Protein AF-A0A559GI29-F1 (afdb_monomer_lite)

Sequence (205 aa):
NVKSRDYMKGLIALRQSTDAFRLKSLQDIKERVRLITVPGQNGVEKEDVAIGYQITAPNGDIYAVFVNADDKAREFTLGTAFAHLRKAEVLADENQAGLVGIAKPQGLEWTEKGLKLNALTAVVLRLSQGGAIVAPAVEEKPEFDLSSLEVEPEQGQAQNLVANPETQETVAEAHSQKVLPNTGTESKSLLALAGFSILALLGLG

Organism: Streptococcus pneumoniae (NCBI:txid1313)

Structure (mmCIF, N/CA/C/O backbone):
data_AF-A0A559GI29-F1
#
_entry.id   AF-A0A559GI29-F1
#
loop_
_atom_site.group_PDB
_atom_site.id
_atom_site.type_symbol
_atom_site.label_atom_id
_atom_site.label_alt_id
_atom_site.label_comp_id
_atom_site.label_asym_id
_atom_site.label_entity_id
_atom_site.label_seq_id
_atom_site.pdbx_PDB_ins_code
_atom_site.Cartn_x
_atom_site.Cartn_y
_atom_site.Cartn_z
_atom_site.occupancy
_atom_site.B_iso_or_equiv
_atom_site.auth_seq_id
_atom_site.auth_comp_id
_atom_site.auth_asym_id
_atom_site.auth_atom_id
_atom_site.pdbx_PDB_model_num
ATOM 1 N N . ASN A 1 1 ? 22.742 5.888 7.362 1.00 79.81 1 ASN A N 1
ATOM 2 C CA . ASN A 1 1 ? 21.894 6.265 6.209 1.00 79.81 1 ASN A CA 1
ATOM 3 C C . ASN A 1 1 ? 20.699 7.066 6.730 1.00 79.81 1 ASN A C 1
ATOM 5 O O . ASN A 1 1 ? 19.907 6.511 7.480 1.00 79.81 1 ASN A O 1
ATOM 9 N N . VAL A 1 2 ? 20.617 8.369 6.427 1.00 91.50 2 VAL A N 1
ATOM 10 C CA . VAL A 1 2 ? 19.560 9.268 6.946 1.00 91.50 2 VAL A CA 1
ATOM 11 C C . VAL A 1 2 ? 18.198 8.954 6.320 1.00 91.50 2 VAL A C 1
ATOM 13 O O . VAL A 1 2 ? 17.213 8.866 7.044 1.00 91.50 2 VAL A O 1
ATOM 16 N N . LYS A 1 3 ? 18.160 8.662 5.013 1.00 93.75 3 LYS A N 1
ATOM 17 C CA . LYS A 1 3 ? 16.926 8.353 4.277 1.00 93.75 3 LYS A CA 1
ATOM 18 C C . LYS A 1 3 ? 16.183 7.165 4.892 1.00 93.75 3 LYS A C 1
ATOM 20 O O . LYS A 1 3 ? 15.011 7.282 5.220 1.00 93.75 3 LYS A O 1
ATOM 25 N N . SER A 1 4 ? 16.876 6.050 5.139 1.00 96.06 4 SER A N 1
ATOM 26 C CA . SER A 1 4 ? 16.264 4.856 5.749 1.00 96.06 4 SER A CA 1
ATOM 27 C C . SER A 1 4 ? 15.766 5.101 7.178 1.00 96.06 4 SER A C 1
ATOM 29 O O . SER A 1 4 ? 14.725 4.579 7.570 1.00 96.06 4 SER A O 1
ATOM 31 N N . ARG A 1 5 ? 16.490 5.910 7.964 1.00 97.88 5 ARG A N 1
ATOM 32 C CA . ARG A 1 5 ? 16.076 6.283 9.325 1.00 97.88 5 ARG A CA 1
ATOM 33 C C . ARG A 1 5 ? 14.797 7.117 9.297 1.00 97.88 5 ARG A C 1
ATOM 35 O O . ARG A 1 5 ? 13.879 6.857 10.070 1.00 97.88 5 ARG A O 1
ATOM 42 N N . ASP A 1 6 ? 14.741 8.109 8.417 1.00 98.00 6 ASP A N 1
ATOM 43 C CA . ASP A 1 6 ? 13.598 9.012 8.315 1.00 98.00 6 ASP A CA 1
ATOM 44 C C . ASP A 1 6 ? 12.376 8.286 7.729 1.00 98.00 6 ASP A C 1
ATOM 46 O O . ASP A 1 6 ? 11.261 8.483 8.209 1.00 98.00 6 ASP A O 1
ATOM 50 N N . TYR A 1 7 ? 12.595 7.347 6.802 1.00 98.12 7 TYR A N 1
ATOM 51 C CA . TYR A 1 7 ? 11.565 6.424 6.321 1.00 98.12 7 TYR A CA 1
ATOM 52 C C . TYR A 1 7 ? 10.963 5.602 7.468 1.00 98.12 7 TYR A C 1
ATOM 54 O O . TYR A 1 7 ? 9.747 5.572 7.643 1.00 98.12 7 TYR A O 1
ATOM 62 N N . MET A 1 8 ? 11.808 4.994 8.310 1.00 98.19 8 MET A N 1
ATOM 63 C CA . MET A 1 8 ? 11.356 4.237 9.483 1.00 98.19 8 MET A CA 1
ATOM 64 C C . MET A 1 8 ? 10.573 5.117 10.464 1.00 98.19 8 MET A C 1
ATOM 66 O O . MET A 1 8 ? 9.510 4.721 10.939 1.00 98.19 8 MET A O 1
ATOM 70 N N . LYS A 1 9 ? 11.055 6.335 10.736 1.00 98.38 9 LYS A N 1
ATOM 71 C CA . LYS A 1 9 ? 10.331 7.313 11.561 1.00 98.38 9 LYS A CA 1
ATOM 72 C C . LYS A 1 9 ? 8.934 7.591 10.992 1.00 98.38 9 LYS A C 1
ATOM 74 O O . LYS A 1 9 ? 7.965 7.623 11.749 1.00 98.38 9 LYS A O 1
ATOM 79 N N . GLY A 1 10 ? 8.832 7.748 9.674 1.00 98.38 10 GLY A N 1
ATOM 80 C CA . GLY A 1 10 ? 7.573 7.922 8.954 1.00 98.38 10 GLY A CA 1
ATOM 81 C C . GLY A 1 10 ? 6.614 6.741 9.103 1.00 98.38 10 GLY A C 1
ATOM 82 O O . GLY A 1 10 ? 5.445 6.939 9.429 1.00 98.38 10 GLY A O 1
ATOM 83 N N . LEU A 1 11 ? 7.112 5.512 8.943 1.00 98.50 11 LEU A N 1
ATOM 84 C CA . LEU A 1 11 ? 6.319 4.290 9.120 1.00 98.50 11 LEU A CA 1
ATOM 85 C C . LEU A 1 11 ? 5.809 4.120 10.555 1.00 98.50 11 LEU A C 1
ATOM 87 O O . LEU A 1 11 ? 4.661 3.724 10.757 1.00 98.50 11 LEU A O 1
ATOM 91 N N . ILE A 1 12 ? 6.638 4.431 11.556 1.00 98.44 12 ILE A N 1
ATOM 92 C CA . ILE A 1 12 ? 6.228 4.385 12.966 1.00 98.44 12 ILE A CA 1
ATOM 93 C C . ILE A 1 12 ? 5.104 5.391 13.214 1.00 98.44 12 ILE A C 1
ATOM 95 O O . ILE A 1 12 ? 4.077 5.020 13.783 1.00 98.44 12 ILE A O 1
ATOM 99 N N . ALA A 1 13 ? 5.264 6.631 12.741 1.00 98.19 13 ALA A N 1
ATOM 100 C CA . ALA A 1 13 ? 4.225 7.649 12.862 1.00 98.19 13 ALA A CA 1
ATOM 101 C C . ALA A 1 13 ? 2.918 7.186 12.198 1.00 98.19 13 ALA A C 1
ATOM 103 O O . ALA A 1 13 ? 1.859 7.244 12.823 1.00 98.19 13 ALA A O 1
ATOM 104 N N . LEU A 1 14 ? 2.997 6.649 10.975 1.00 98.06 14 LEU A N 1
ATOM 105 C CA . LEU A 1 14 ? 1.851 6.112 10.235 1.00 98.06 14 LEU A CA 1
ATOM 106 C C . LEU A 1 14 ? 1.141 4.976 10.977 1.00 98.06 14 LEU A C 1
ATOM 108 O O . LEU A 1 14 ? -0.085 4.955 11.068 1.00 98.06 14 LEU A O 1
ATOM 112 N N . ARG A 1 15 ? 1.895 4.041 11.559 1.00 98.00 15 ARG A N 1
ATOM 113 C CA . ARG A 1 15 ? 1.325 2.965 12.378 1.00 98.00 15 ARG A CA 1
ATOM 114 C C . ARG A 1 15 ? 0.620 3.505 13.624 1.00 98.00 15 ARG A C 1
ATOM 116 O O . ARG A 1 15 ? -0.378 2.934 14.053 1.00 98.00 15 ARG A O 1
ATOM 123 N N . GLN A 1 16 ? 1.147 4.563 14.234 1.00 97.25 16 GLN A N 1
ATOM 124 C CA . GLN A 1 16 ? 0.571 5.152 15.443 1.00 97.25 16 GLN A CA 1
ATOM 125 C C . GLN A 1 16 ? -0.708 5.947 15.145 1.00 97.25 16 GLN A C 1
ATOM 127 O O . GLN A 1 16 ? -1.653 5.883 15.934 1.00 97.25 16 GLN A O 1
ATOM 132 N N . SER A 1 17 ? -0.783 6.625 13.995 1.00 95.62 17 SER A N 1
ATOM 133 C CA . SER A 1 17 ? -1.905 7.510 13.651 1.00 95.62 17 SER A CA 1
ATOM 134 C C . SER A 1 17 ? -3.235 6.801 13.400 1.00 95.62 17 SER A C 1
ATOM 136 O O . SER A 1 17 ? -4.268 7.457 13.367 1.00 95.62 17 SER A O 1
ATOM 138 N N . THR A 1 18 ? -3.229 5.486 13.177 1.00 96.12 18 THR A N 1
ATOM 139 C CA . THR A 1 18 ? -4.440 4.700 12.911 1.00 96.12 18 THR A CA 1
ATOM 140 C C . THR A 1 18 ? -4.375 3.352 13.614 1.00 96.12 18 THR A C 1
ATOM 142 O O . THR A 1 18 ? -3.305 2.790 13.845 1.00 96.12 18 THR A O 1
ATOM 145 N N . ASP A 1 19 ? -5.532 2.819 13.969 1.00 95.25 19 ASP A N 1
ATOM 146 C CA . ASP A 1 19 ? -5.703 1.467 14.480 1.00 95.25 19 ASP A CA 1
ATOM 147 C C . ASP A 1 19 ? -5.795 0.398 13.379 1.00 95.25 19 ASP A C 1
ATOM 149 O O . ASP A 1 19 ? -5.659 -0.787 13.686 1.00 95.25 19 ASP A O 1
ATOM 153 N N . ALA A 1 20 ? -5.895 0.788 12.101 1.00 97.56 20 ALA A N 1
ATOM 154 C CA . ALA A 1 20 ? -5.935 -0.130 10.957 1.00 97.56 20 ALA A CA 1
ATOM 155 C C . ALA A 1 20 ? -4.797 -1.171 10.976 1.00 97.56 20 ALA A C 1
ATOM 157 O O . ALA A 1 20 ? -5.008 -2.346 10.692 1.00 97.56 20 ALA A O 1
ATOM 158 N N . PHE A 1 21 ? -3.584 -0.770 11.371 1.00 98.00 21 PHE A N 1
ATOM 159 C CA . PHE A 1 21 ? -2.406 -1.649 11.414 1.00 98.00 21 PHE A CA 1
ATOM 160 C C . PHE A 1 21 ? -2.212 -2.378 12.758 1.00 98.00 21 PHE A C 1
ATOM 162 O O . PHE A 1 21 ? -1.191 -3.044 12.965 1.00 98.00 21 PHE A O 1
ATOM 169 N N . ARG A 1 22 ? -3.146 -2.214 13.700 1.00 97.38 22 ARG A N 1
ATOM 170 C CA . ARG A 1 22 ? -3.072 -2.714 15.085 1.00 97.38 22 ARG A CA 1
ATOM 171 C C . ARG A 1 22 ? -4.444 -3.159 15.612 1.00 97.38 22 ARG A C 1
ATOM 173 O O . ARG A 1 22 ? -4.747 -2.953 16.789 1.00 97.38 22 ARG A O 1
ATOM 180 N N . LEU A 1 23 ? -5.247 -3.765 14.732 1.00 97.19 23 LEU A N 1
ATOM 181 C CA . LEU A 1 23 ? -6.506 -4.427 15.084 1.00 97.19 23 LEU A CA 1
ATOM 182 C C . LEU A 1 23 ? -6.274 -5.440 16.216 1.00 97.19 23 LEU A C 1
ATOM 184 O O . LEU A 1 23 ? -5.226 -6.086 16.277 1.00 97.19 23 LEU A O 1
ATOM 188 N N . LYS A 1 24 ? -7.240 -5.545 17.131 1.00 96.81 24 LYS A N 1
ATOM 189 C CA . LYS A 1 24 ? -7.048 -6.206 18.432 1.00 96.81 24 LYS A CA 1
ATOM 190 C C . LYS A 1 24 ? -7.487 -7.668 18.455 1.00 96.81 24 LYS A C 1
ATOM 192 O O . LYS A 1 24 ? -7.076 -8.400 19.350 1.00 96.81 24 LYS A O 1
ATOM 197 N N . SER A 1 25 ? -8.304 -8.098 17.493 1.00 97.44 25 SER A N 1
ATOM 198 C CA . SER A 1 25 ? -8.880 -9.442 17.469 1.00 97.44 25 SER A CA 1
ATOM 199 C C . SER A 1 25 ? -8.717 -10.123 16.109 1.00 97.44 25 SER A C 1
ATOM 201 O O . SER A 1 25 ? -8.670 -9.478 15.061 1.00 97.44 25 SER A O 1
ATOM 203 N N . LEU A 1 26 ? -8.666 -11.459 16.118 1.00 97.81 26 LEU A N 1
ATOM 204 C CA . LEU A 1 26 ? -8.670 -12.259 14.890 1.00 97.81 26 LEU A CA 1
ATOM 205 C C . LEU A 1 26 ? -9.944 -12.024 14.065 1.00 97.81 26 LEU A C 1
ATOM 207 O O . LEU A 1 26 ? -9.884 -12.042 12.837 1.00 97.81 26 LEU A O 1
ATOM 211 N N . GLN A 1 27 ? -11.080 -11.815 14.735 1.00 97.81 27 GLN A N 1
ATOM 212 C CA . GLN A 1 27 ? -12.357 -11.570 14.073 1.00 97.81 27 GLN A CA 1
ATOM 213 C C . GLN A 1 27 ? -12.321 -10.251 13.293 1.00 97.81 27 GLN A C 1
ATOM 215 O O . GLN A 1 27 ? -12.592 -10.258 12.094 1.00 97.81 27 GLN A O 1
ATOM 220 N N . ASP A 1 28 ? -11.862 -9.163 13.921 1.00 96.81 28 ASP A N 1
ATOM 221 C CA . ASP A 1 28 ? -11.705 -7.870 13.245 1.00 96.81 28 ASP A CA 1
ATOM 222 C C . ASP A 1 28 ? -10.764 -7.972 12.046 1.00 96.81 28 ASP A C 1
ATOM 224 O O . ASP A 1 28 ? -11.036 -7.411 10.987 1.00 96.81 28 ASP A O 1
ATOM 228 N N . ILE A 1 29 ? -9.657 -8.707 12.191 1.00 98.25 29 ILE A N 1
ATOM 229 C CA . ILE A 1 29 ? -8.697 -8.904 11.101 1.00 98.25 29 ILE A CA 1
ATOM 230 C C . ILE A 1 29 ? -9.368 -9.609 9.916 1.00 98.25 29 ILE A C 1
ATOM 232 O O . ILE A 1 29 ? -9.214 -9.159 8.783 1.00 98.25 29 ILE A O 1
ATOM 236 N N . LYS A 1 30 ? -10.139 -10.677 10.159 1.00 98.19 30 LYS A N 1
ATOM 237 C CA . LYS A 1 30 ? -10.844 -11.415 9.096 1.00 98.19 30 LYS A CA 1
ATOM 238 C C . LYS A 1 30 ? -11.882 -10.563 8.368 1.00 98.19 30 LYS A C 1
ATOM 240 O O . LYS A 1 30 ? -12.065 -10.732 7.166 1.00 98.19 30 LYS A O 1
ATOM 245 N N . GLU A 1 31 ? -12.563 -9.672 9.078 1.00 97.94 31 GLU A N 1
ATOM 246 C CA . GLU A 1 31 ? -13.603 -8.817 8.497 1.00 97.94 31 GLU A CA 1
ATOM 247 C C . GLU A 1 31 ? -13.024 -7.624 7.729 1.00 97.94 31 GLU A C 1
ATOM 249 O O . GLU A 1 31 ? -13.573 -7.200 6.708 1.00 97.94 31 GLU A O 1
ATOM 254 N N . ARG A 1 32 ? -11.910 -7.069 8.216 1.00 98.25 32 ARG A N 1
ATOM 255 C CA . ARG A 1 32 ? -11.397 -5.770 7.765 1.00 98.25 32 ARG A CA 1
ATOM 256 C C . ARG A 1 32 ? -10.210 -5.865 6.827 1.00 98.25 32 ARG A C 1
ATOM 258 O O . ARG A 1 32 ? -9.970 -4.905 6.094 1.00 98.25 32 ARG A O 1
ATOM 265 N N . VAL A 1 33 ? -9.476 -6.976 6.831 1.00 98.56 33 VAL A N 1
ATOM 266 C CA . VAL A 1 33 ? -8.303 -7.173 5.976 1.00 98.56 33 VAL A CA 1
ATOM 267 C C . VAL A 1 33 ? -8.665 -8.065 4.798 1.00 98.56 33 VAL A C 1
ATOM 269 O O . VAL A 1 33 ? -9.134 -9.187 4.971 1.00 98.56 33 VAL A O 1
ATOM 272 N N . ARG A 1 34 ? -8.430 -7.578 3.578 1.00 98.38 34 ARG A N 1
ATOM 273 C CA . ARG A 1 34 ? -8.704 -8.325 2.344 1.00 98.38 34 ARG A CA 1
ATOM 274 C C . ARG A 1 34 ? -7.481 -8.366 1.447 1.00 98.38 34 ARG A C 1
ATOM 276 O O . ARG A 1 34 ? -6.913 -7.325 1.124 1.00 98.38 34 ARG A O 1
ATOM 283 N N . LEU A 1 35 ? -7.104 -9.565 1.015 1.00 98.50 35 LEU A N 1
ATOM 284 C CA . LEU A 1 35 ? -6.039 -9.757 0.037 1.00 98.50 35 LEU A CA 1
ATOM 285 C C . LEU A 1 35 ? -6.503 -9.272 -1.345 1.00 98.50 35 LEU A C 1
ATOM 287 O O . LEU A 1 35 ? -7.614 -9.584 -1.771 1.00 98.50 35 LEU A O 1
ATOM 291 N N . ILE A 1 36 ? -5.649 -8.514 -2.032 1.00 98.38 36 ILE A N 1
ATOM 292 C CA . ILE A 1 36 ? -5.870 -8.043 -3.408 1.00 98.38 36 ILE A CA 1
ATOM 293 C C . ILE A 1 36 ? -5.174 -8.997 -4.386 1.00 98.38 36 ILE A C 1
ATOM 295 O O . ILE A 1 36 ? -5.763 -9.427 -5.374 1.00 98.38 36 ILE A O 1
ATOM 299 N N . THR A 1 37 ? -3.928 -9.372 -4.091 1.00 97.56 37 THR A N 1
ATOM 300 C CA . THR A 1 37 ? -3.109 -10.279 -4.910 1.00 97.56 37 THR A CA 1
ATOM 301 C C . THR A 1 37 ? -3.423 -11.740 -4.599 1.00 97.56 37 THR A C 1
ATOM 303 O O . THR A 1 37 ? -2.673 -12.408 -3.889 1.00 97.56 37 THR A O 1
ATOM 306 N N . VAL A 1 38 ? -4.563 -12.232 -5.084 1.00 96.81 38 VAL A N 1
ATOM 307 C CA . VAL A 1 38 ? -4.954 -13.637 -4.903 1.00 96.81 38 VAL A CA 1
ATOM 308 C C . VAL A 1 38 ? -3.988 -14.550 -5.677 1.00 96.81 38 VAL A C 1
ATOM 310 O O . VAL A 1 38 ? -3.853 -14.373 -6.891 1.00 96.81 38 VAL A O 1
ATOM 313 N N . PRO A 1 39 ? -3.335 -15.529 -5.022 1.00 97.25 39 PRO A N 1
ATOM 314 C CA . PRO A 1 39 ? -2.380 -16.407 -5.688 1.00 97.25 39 PRO A CA 1
ATOM 315 C C . PRO A 1 39 ? -3.011 -17.202 -6.838 1.00 97.25 39 PRO A C 1
ATOM 317 O O . PRO A 1 39 ? -4.129 -17.709 -6.721 1.00 97.25 39 PRO A O 1
ATOM 320 N N . GLY A 1 40 ? -2.286 -17.322 -7.949 1.00 95.25 40 GLY A N 1
ATOM 321 C CA . GLY A 1 40 ? -2.742 -17.982 -9.176 1.00 95.25 40 GLY A CA 1
ATOM 322 C C . GLY A 1 40 ? -3.618 -17.112 -10.084 1.00 95.25 40 GLY A C 1
ATOM 323 O O . GLY A 1 40 ? -4.124 -17.609 -11.089 1.00 95.25 40 GLY A O 1
ATOM 324 N N . GLN A 1 41 ? -3.813 -15.829 -9.762 1.00 93.56 41 GLN A N 1
ATOM 325 C CA . GLN A 1 41 ? -4.616 -14.898 -10.558 1.00 93.56 41 GLN A CA 1
ATOM 326 C C . GLN A 1 41 ? -3.799 -13.677 -10.978 1.00 93.56 41 GLN A C 1
ATOM 328 O O . GLN A 1 41 ? -2.908 -13.233 -10.262 1.00 93.56 41 GLN A O 1
ATOM 333 N N . ASN A 1 42 ? -4.140 -13.094 -12.131 1.00 93.81 42 ASN A N 1
ATOM 334 C CA . ASN A 1 42 ? -3.640 -11.785 -12.573 1.00 93.81 42 ASN A CA 1
ATOM 335 C C . ASN A 1 42 ? -2.103 -11.623 -12.549 1.00 93.81 42 ASN A C 1
ATOM 337 O O . ASN A 1 42 ? -1.607 -10.527 -12.297 1.00 93.81 42 ASN A O 1
ATOM 341 N N . GLY A 1 43 ? -1.352 -12.699 -12.810 1.00 89.19 43 GLY A N 1
ATOM 342 C CA . GLY A 1 43 ? 0.117 -12.671 -12.813 1.00 89.19 43 GLY A CA 1
ATOM 343 C C . GLY A 1 43 ? 0.768 -12.702 -11.424 1.00 89.19 43 GLY A C 1
ATOM 344 O O . GLY A 1 43 ? 1.925 -12.303 -11.295 1.00 89.19 43 GLY A O 1
ATOM 345 N N . VAL A 1 44 ? 0.029 -13.146 -10.401 1.00 96.56 44 VAL A N 1
ATOM 346 C CA . VAL A 1 44 ? 0.546 -13.459 -9.063 1.00 96.56 44 VAL A CA 1
ATOM 347 C C . VAL A 1 44 ? 0.666 -14.972 -8.936 1.00 96.56 44 VAL A C 1
ATOM 349 O O . VAL A 1 44 ? -0.324 -15.692 -9.090 1.00 96.56 44 VAL A O 1
ATOM 352 N N . GLU A 1 45 ? 1.868 -15.466 -8.670 1.00 97.00 45 GLU A N 1
ATOM 353 C CA . GLU A 1 45 ? 2.123 -16.900 -8.515 1.00 97.00 45 GLU A CA 1
ATOM 354 C C . GLU A 1 45 ? 1.683 -17.418 -7.134 1.00 97.00 45 GLU A C 1
ATOM 356 O O . GLU A 1 45 ? 1.288 -16.654 -6.251 1.00 97.00 45 GLU A O 1
ATOM 361 N N . LYS A 1 46 ? 1.690 -18.746 -6.940 1.00 96.94 46 LYS A N 1
ATOM 362 C CA . LYS A 1 46 ? 1.386 -19.348 -5.627 1.00 96.94 46 LYS A CA 1
ATOM 363 C C . LYS A 1 46 ? 2.404 -18.914 -4.567 1.00 96.94 46 LYS A C 1
ATOM 365 O O . LYS A 1 46 ? 2.033 -18.652 -3.425 1.00 96.94 46 LYS A O 1
ATOM 370 N N . GLU A 1 47 ? 3.665 -18.869 -4.971 1.00 97.88 47 GLU A N 1
ATOM 371 C CA . GLU A 1 47 ? 4.796 -18.353 -4.216 1.00 97.88 47 GLU A CA 1
ATOM 372 C C . GLU A 1 47 ? 5.337 -17.177 -5.023 1.00 97.88 47 GLU A C 1
ATOM 374 O O . GLU A 1 47 ? 5.708 -17.344 -6.179 1.00 97.88 47 GLU A O 1
ATOM 379 N N . ASP A 1 48 ? 5.304 -15.977 -4.453 1.00 98.06 48 ASP A N 1
ATOM 380 C CA . ASP A 1 48 ? 5.658 -14.752 -5.165 1.00 98.06 48 ASP A CA 1
ATOM 381 C C . ASP A 1 48 ? 6.301 -13.756 -4.191 1.00 98.06 48 ASP A C 1
ATOM 383 O O . ASP A 1 48 ? 6.132 -13.843 -2.972 1.00 98.06 48 ASP A O 1
ATOM 387 N N . VAL A 1 49 ? 7.036 -12.795 -4.741 1.00 98.31 49 VAL A N 1
ATOM 388 C CA . VAL A 1 49 ? 7.696 -11.698 -4.016 1.00 98.31 49 VAL A CA 1
ATOM 389 C C . VAL A 1 49 ? 6.911 -10.384 -4.112 1.00 98.31 49 VAL A C 1
ATOM 391 O O . VAL A 1 49 ? 7.380 -9.334 -3.669 1.00 98.31 49 VAL A O 1
ATOM 394 N N . ALA A 1 50 ? 5.703 -10.426 -4.679 1.00 98.00 50 ALA A N 1
ATOM 395 C CA . ALA A 1 50 ? 4.771 -9.308 -4.728 1.00 98.00 50 ALA A CA 1
ATOM 396 C C . ALA A 1 50 ? 3.499 -9.603 -3.918 1.00 98.00 50 ALA A C 1
ATOM 398 O O . ALA A 1 50 ? 2.902 -10.671 -4.038 1.00 98.00 50 ALA A O 1
ATOM 399 N N . ILE A 1 51 ? 3.049 -8.637 -3.112 1.00 98.75 51 ILE A N 1
ATOM 400 C CA . ILE A 1 51 ? 1.818 -8.753 -2.319 1.00 98.75 51 ILE A CA 1
ATOM 401 C C . ILE A 1 51 ? 1.072 -7.421 -2.250 1.00 98.75 51 ILE A C 1
ATOM 403 O O . ILE A 1 51 ? 1.675 -6.356 -2.130 1.00 98.75 51 ILE A O 1
ATOM 407 N N . GLY A 1 52 ? -0.257 -7.482 -2.313 1.00 98.75 52 GLY A N 1
ATOM 408 C CA . GLY A 1 52 ? -1.148 -6.344 -2.137 1.00 98.75 52 GLY A CA 1
ATOM 409 C C . GLY A 1 52 ? -2.349 -6.705 -1.271 1.00 98.75 52 GLY A C 1
ATOM 410 O O . GLY A 1 52 ? -2.982 -7.739 -1.491 1.00 98.75 52 GLY A O 1
ATOM 411 N N . TYR A 1 53 ? -2.696 -5.860 -0.304 1.00 98.81 53 TYR A N 1
ATOM 412 C CA . TYR A 1 53 ? -3.871 -6.051 0.551 1.00 98.81 53 TYR A CA 1
ATOM 413 C C . TYR A 1 53 ? -4.498 -4.720 0.976 1.00 98.81 53 TYR A C 1
ATOM 415 O O . TYR A 1 53 ? -3.849 -3.676 0.989 1.00 98.81 53 TYR A O 1
ATOM 423 N N . GLN A 1 54 ? -5.777 -4.769 1.338 1.00 98.75 54 GLN A N 1
ATOM 424 C CA . GLN A 1 54 ? -6.556 -3.649 1.851 1.00 98.75 54 GLN A CA 1
ATOM 425 C C . GLN A 1 54 ? -6.898 -3.870 3.325 1.00 98.75 54 GLN A C 1
ATOM 427 O O . GLN A 1 54 ? -7.169 -4.998 3.733 1.00 98.75 54 GLN A O 1
ATOM 432 N N . ILE A 1 55 ? -6.962 -2.788 4.096 1.00 98.69 55 ILE A N 1
ATOM 433 C CA . ILE A 1 55 ? -7.523 -2.750 5.443 1.00 98.69 55 ILE A CA 1
ATOM 434 C C . ILE A 1 55 ? -8.614 -1.677 5.495 1.00 98.69 55 ILE A C 1
ATOM 436 O O . ILE A 1 55 ? -8.383 -0.541 5.086 1.00 98.69 55 ILE A O 1
ATOM 440 N N . THR A 1 56 ? -9.786 -2.010 6.030 1.00 98.25 56 THR A N 1
ATOM 441 C CA . THR A 1 56 ? -10.808 -1.021 6.401 1.00 98.25 56 THR A CA 1
ATOM 442 C C . THR A 1 56 ? -10.719 -0.728 7.896 1.00 98.25 56 THR A C 1
ATOM 444 O O . THR A 1 56 ? -11.092 -1.554 8.734 1.00 98.25 56 THR A O 1
ATOM 447 N N . ALA A 1 57 ? -10.220 0.456 8.232 1.00 97.38 57 ALA A N 1
ATOM 448 C CA . ALA A 1 57 ? -10.073 0.919 9.600 1.00 97.38 57 ALA A CA 1
ATOM 449 C C . ALA A 1 57 ? -11.435 0.983 10.327 1.00 97.38 57 ALA A C 1
ATOM 451 O O . ALA A 1 57 ? -12.479 1.146 9.685 1.00 97.38 57 ALA A O 1
ATOM 452 N N . PRO A 1 58 ? -11.463 0.860 11.663 1.00 95.38 58 PRO A N 1
ATOM 453 C CA . PRO A 1 58 ? -12.657 1.076 12.481 1.00 95.38 58 PRO A CA 1
ATOM 454 C C . PRO A 1 58 ? -13.401 2.385 12.200 1.00 95.38 58 PRO A C 1
ATOM 456 O O . PRO A 1 58 ? -14.627 2.367 12.141 1.00 95.38 58 PRO A O 1
ATOM 459 N N . ASN A 1 59 ? -12.685 3.481 11.929 1.00 93.56 59 ASN A N 1
ATOM 460 C CA . ASN A 1 59 ? -13.279 4.773 11.558 1.00 93.56 59 ASN A CA 1
ATOM 461 C C . ASN A 1 59 ? -13.828 4.829 10.111 1.00 93.56 59 ASN A C 1
ATOM 463 O O . ASN A 1 59 ? -14.372 5.851 9.702 1.00 93.56 59 ASN A O 1
ATOM 467 N N . GLY A 1 60 ? -13.687 3.749 9.336 1.00 96.00 60 GLY A N 1
ATOM 468 C CA . GLY A 1 60 ? -14.146 3.636 7.952 1.00 96.00 60 GLY A CA 1
ATOM 469 C C . GLY A 1 60 ? -13.088 3.966 6.899 1.00 96.00 60 GLY A C 1
ATOM 470 O O . GLY A 1 60 ? -13.280 3.597 5.739 1.00 96.00 60 GLY A O 1
ATOM 471 N N . ASP A 1 61 ? -11.963 4.584 7.267 1.00 97.50 61 ASP A N 1
ATOM 472 C CA . ASP A 1 61 ? -10.891 4.873 6.315 1.00 97.50 61 ASP A CA 1
ATOM 473 C C . ASP A 1 61 ? -10.339 3.585 5.701 1.00 97.50 61 ASP A C 1
ATOM 475 O O . ASP A 1 61 ? -10.230 2.537 6.345 1.00 97.50 61 ASP A O 1
ATOM 479 N N . ILE A 1 62 ? -9.977 3.660 4.425 1.00 98.44 62 ILE A N 1
ATOM 480 C CA . ILE A 1 62 ? -9.452 2.514 3.694 1.00 98.44 62 ILE A CA 1
ATOM 481 C C . ILE A 1 62 ? -7.962 2.714 3.480 1.00 98.44 62 ILE A C 1
ATOM 483 O O . ILE A 1 62 ? -7.542 3.676 2.843 1.00 98.44 62 ILE A O 1
ATOM 487 N N . TYR A 1 63 ? -7.173 1.760 3.955 1.00 98.69 63 TYR A N 1
ATOM 488 C CA . TYR A 1 63 ? -5.748 1.673 3.684 1.00 98.69 63 TYR A CA 1
ATOM 489 C C . TYR A 1 63 ? -5.481 0.542 2.700 1.00 98.69 63 TYR A C 1
ATOM 491 O O . TYR A 1 63 ? -6.138 -0.496 2.752 1.00 98.69 63 TYR A O 1
ATOM 499 N N . ALA A 1 64 ? -4.500 0.710 1.823 1.00 98.81 64 ALA A N 1
ATOM 500 C CA . ALA A 1 64 ? -3.986 -0.386 1.011 1.00 98.81 64 ALA A CA 1
ATOM 501 C C . ALA A 1 64 ? -2.464 -0.389 1.036 1.00 98.81 64 ALA A C 1
ATOM 503 O O . ALA A 1 64 ? -1.838 0.668 1.028 1.00 98.81 64 ALA A O 1
ATOM 504 N N . VAL A 1 65 ? -1.881 -1.579 1.082 1.00 98.88 65 VAL A N 1
ATOM 505 C CA . VAL A 1 65 ? -0.435 -1.785 1.105 1.00 98.88 65 VAL A CA 1
ATOM 506 C C . VAL A 1 65 ? -0.076 -2.658 -0.080 1.00 98.88 65 VAL A C 1
ATOM 508 O O . VAL A 1 65 ? -0.658 -3.727 -0.252 1.00 98.88 65 VAL A O 1
ATOM 511 N N . PHE A 1 66 ? 0.882 -2.197 -0.875 1.00 98.88 66 PHE A N 1
ATOM 512 C CA . PHE A 1 66 ? 1.450 -2.928 -1.998 1.00 98.88 66 PHE A CA 1
ATOM 513 C C . PHE A 1 66 ? 2.957 -3.019 -1.810 1.00 98.88 66 PHE A C 1
ATOM 515 O O . PHE A 1 66 ? 3.604 -2.019 -1.509 1.00 98.88 66 PHE A O 1
ATOM 522 N N . VAL A 1 67 ? 3.515 -4.209 -1.984 1.00 98.88 67 VAL A N 1
ATOM 523 C CA . VAL A 1 67 ? 4.950 -4.465 -1.881 1.00 98.88 67 VAL A CA 1
ATOM 524 C C . VAL A 1 67 ? 5.371 -5.230 -3.118 1.00 98.88 67 VAL A C 1
ATOM 526 O O . VAL A 1 67 ? 4.857 -6.315 -3.378 1.00 98.88 67 VAL A O 1
ATOM 529 N N . ASN A 1 68 ? 6.305 -4.660 -3.867 1.00 98.69 68 ASN A N 1
ATOM 530 C CA . ASN A 1 68 ? 7.031 -5.335 -4.924 1.00 98.69 68 ASN A CA 1
ATOM 531 C C . ASN A 1 68 ? 8.473 -5.562 -4.458 1.00 98.69 68 ASN A C 1
ATOM 533 O O . ASN A 1 68 ? 9.280 -4.636 -4.505 1.00 98.69 68 ASN A O 1
ATOM 537 N N . ALA A 1 69 ? 8.793 -6.773 -4.001 1.00 98.62 69 ALA A N 1
ATOM 538 C CA . ALA A 1 69 ? 10.163 -7.165 -3.664 1.00 98.62 69 ALA A CA 1
ATOM 539 C C . ALA A 1 69 ? 10.887 -7.866 -4.832 1.00 98.62 69 ALA A C 1
ATOM 541 O O . ALA A 1 69 ? 11.956 -8.436 -4.635 1.00 98.62 69 ALA A O 1
ATOM 542 N N . ASP A 1 70 ? 10.315 -7.817 -6.037 1.00 98.31 70 ASP A N 1
ATOM 543 C CA . ASP A 1 70 ? 10.939 -8.291 -7.270 1.00 98.31 70 ASP A CA 1
ATOM 544 C C . ASP A 1 70 ? 12.014 -7.302 -7.762 1.00 98.31 70 ASP A C 1
ATOM 546 O O . ASP A 1 70 ? 11.988 -6.107 -7.439 1.00 98.31 70 ASP A O 1
ATOM 550 N N . ASP A 1 71 ? 12.941 -7.786 -8.587 1.00 98.19 71 ASP A N 1
ATOM 551 C CA . ASP A 1 71 ? 14.010 -6.982 -9.200 1.00 98.19 71 ASP A CA 1
ATOM 552 C C . ASP A 1 71 ? 13.557 -6.234 -10.470 1.00 98.19 71 ASP A C 1
ATOM 554 O O . ASP A 1 71 ? 14.307 -5.456 -11.065 1.00 98.19 71 ASP A O 1
ATOM 558 N N . LYS A 1 72 ? 12.289 -6.414 -10.843 1.00 98.19 72 LYS A N 1
ATOM 559 C CA . LYS A 1 72 ? 11.609 -5.777 -11.973 1.00 98.19 72 LYS A CA 1
ATOM 560 C C . LYS A 1 72 ? 10.306 -5.114 -11.540 1.00 98.19 72 LYS A C 1
ATOM 562 O O . LYS A 1 72 ? 9.754 -5.388 -10.476 1.00 98.19 72 LYS A O 1
ATOM 567 N N . ALA A 1 73 ? 9.780 -4.236 -12.390 1.00 98.25 73 ALA A N 1
ATOM 568 C CA . ALA A 1 73 ? 8.479 -3.623 -12.151 1.00 98.25 73 ALA A CA 1
ATOM 569 C C . ALA A 1 73 ? 7.349 -4.669 -12.197 1.00 98.25 73 ALA A C 1
ATOM 571 O O . ALA A 1 73 ? 7.341 -5.543 -13.068 1.00 98.25 73 ALA A O 1
ATOM 572 N N . ARG A 1 74 ? 6.369 -4.548 -11.296 1.00 98.19 74 ARG A N 1
ATOM 573 C CA . ARG A 1 74 ? 5.215 -5.457 -11.194 1.00 98.19 74 ARG A CA 1
ATOM 574 C C . ARG A 1 74 ? 3.905 -4.682 -11.228 1.00 98.19 74 ARG A C 1
ATOM 576 O O . ARG A 1 74 ? 3.799 -3.596 -10.663 1.00 98.19 74 ARG A O 1
ATOM 583 N N . GLU A 1 75 ? 2.912 -5.245 -11.908 1.00 98.12 75 GLU A N 1
ATOM 584 C CA . GLU A 1 75 ? 1.568 -4.679 -12.016 1.00 98.12 75 GLU A CA 1
ATOM 585 C C . GLU A 1 75 ? 0.600 -5.412 -11.0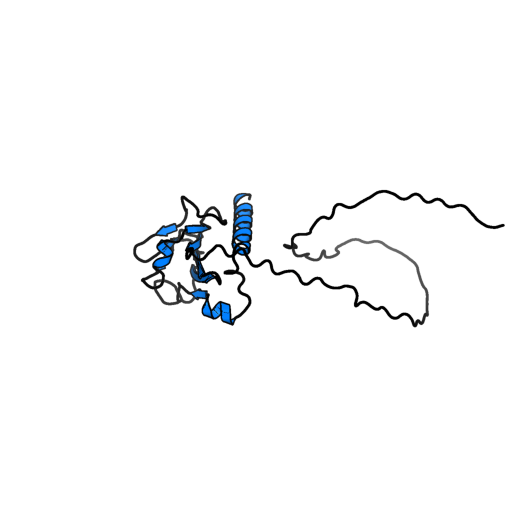79 1.00 98.12 75 GLU A C 1
ATOM 587 O O . GLU A 1 75 ? 0.470 -6.633 -11.124 1.00 98.12 75 GLU A O 1
ATOM 592 N N . PHE A 1 76 ? -0.102 -4.649 -10.248 1.00 98.38 76 PHE A N 1
ATOM 593 C CA . PHE A 1 76 ? -1.140 -5.102 -9.335 1.00 98.38 76 PHE A CA 1
ATOM 594 C C . PHE A 1 76 ? -2.505 -4.802 -9.955 1.00 98.38 76 PHE A C 1
ATOM 596 O O . PHE A 1 76 ? -2.891 -3.642 -10.120 1.00 98.38 76 PHE A O 1
ATOM 603 N N . THR A 1 77 ? -3.251 -5.852 -10.299 1.00 97.94 77 THR A N 1
ATOM 604 C CA . THR A 1 77 ? -4.588 -5.711 -10.892 1.00 97.94 77 THR A CA 1
ATOM 605 C C . THR A 1 77 ? -5.617 -5.393 -9.810 1.00 97.94 77 THR A C 1
ATOM 607 O O . THR A 1 77 ? -5.772 -6.152 -8.857 1.00 97.94 77 THR A O 1
ATOM 610 N N . LEU A 1 78 ? -6.341 -4.282 -9.967 1.00 97.00 78 LEU A N 1
ATOM 611 C CA . LEU A 1 78 ? -7.355 -3.837 -9.001 1.00 97.00 78 LEU A CA 1
ATOM 612 C C . LEU A 1 78 ? -8.776 -4.243 -9.406 1.00 97.00 78 LEU A C 1
ATOM 614 O O . LEU A 1 78 ? -9.638 -4.442 -8.547 1.00 97.00 78 LEU A O 1
ATOM 618 N N . GLY A 1 79 ? -9.026 -4.352 -10.714 1.00 93.31 79 GLY A N 1
ATOM 619 C CA . GLY A 1 79 ? -10.362 -4.600 -11.250 1.00 93.31 79 GLY A CA 1
ATOM 620 C C . GLY A 1 79 ? -11.390 -3.572 -10.762 1.00 93.31 79 GLY A C 1
ATOM 621 O O . GLY A 1 79 ? -11.054 -2.453 -10.370 1.00 93.31 79 GLY A O 1
ATOM 622 N N . THR A 1 80 ? -12.666 -3.955 -10.767 1.00 95.31 80 THR A N 1
ATOM 623 C CA . THR A 1 80 ? -13.756 -3.112 -10.252 1.00 95.31 80 THR A CA 1
ATOM 624 C C . THR A 1 80 ? -13.826 -3.120 -8.725 1.00 95.31 80 THR A C 1
ATOM 626 O O . THR A 1 80 ? -14.171 -2.104 -8.126 1.00 95.31 80 THR A O 1
ATOM 629 N N . ALA A 1 81 ? -13.449 -4.234 -8.089 1.00 95.56 81 ALA A N 1
ATOM 630 C CA . ALA A 1 81 ? -13.551 -4.434 -6.643 1.00 95.56 81 ALA A CA 1
ATOM 631 C C . ALA A 1 81 ? -12.663 -3.482 -5.822 1.00 95.56 81 ALA A C 1
ATOM 633 O O . ALA A 1 81 ? -13.020 -3.133 -4.698 1.00 95.56 81 ALA A O 1
ATOM 634 N N . PHE A 1 82 ? -11.525 -3.052 -6.380 1.00 97.75 82 PHE A N 1
ATOM 635 C CA . PHE A 1 82 ? -10.581 -2.146 -5.719 1.00 97.75 82 PHE A CA 1
ATOM 636 C C . PHE A 1 82 ? -10.371 -0.829 -6.481 1.00 97.75 82 PHE A C 1
ATOM 638 O O . PHE A 1 82 ? -9.415 -0.097 -6.222 1.00 97.75 82 PHE A O 1
ATOM 645 N N . ALA A 1 83 ? -11.272 -0.487 -7.409 1.00 97.06 83 ALA A N 1
ATOM 646 C CA . ALA A 1 83 ? -11.170 0.723 -8.228 1.00 97.06 83 ALA A CA 1
ATOM 647 C C . ALA A 1 83 ? -11.170 2.024 -7.401 1.00 97.06 83 ALA A C 1
ATOM 649 O O . ALA A 1 83 ? -10.590 3.026 -7.823 1.00 97.06 83 ALA A O 1
ATOM 650 N N . HIS A 1 84 ? -11.776 2.018 -6.206 1.00 96.94 84 HIS A N 1
ATOM 651 C CA . HIS A 1 84 ? -11.789 3.168 -5.294 1.00 96.94 84 HIS A CA 1
ATOM 652 C C . HIS A 1 84 ? -10.390 3.581 -4.825 1.00 96.94 84 HIS A C 1
ATOM 654 O O . HIS A 1 84 ? -10.190 4.756 -4.525 1.00 96.94 84 HIS A O 1
ATOM 660 N N . LEU A 1 85 ? -9.409 2.670 -4.828 1.00 97.75 85 LEU A N 1
ATOM 661 C CA . LEU A 1 85 ? -8.033 2.971 -4.421 1.00 97.75 85 LEU A CA 1
ATOM 662 C C . LEU A 1 85 ? -7.338 3.985 -5.343 1.00 97.75 85 LEU A C 1
ATOM 664 O O . LEU A 1 85 ? -6.394 4.635 -4.915 1.00 97.75 85 LEU A O 1
ATOM 668 N N . ARG A 1 86 ? -7.835 4.202 -6.569 1.00 97.19 86 ARG A N 1
ATOM 669 C CA . ARG A 1 86 ? -7.311 5.239 -7.481 1.00 97.19 86 ARG A CA 1
ATOM 670 C C . ARG A 1 86 ? -7.504 6.668 -6.971 1.00 97.19 86 ARG A C 1
ATOM 672 O O . ARG A 1 86 ? -6.856 7.582 -7.463 1.00 97.19 86 ARG A O 1
ATOM 679 N N . LYS A 1 87 ? -8.427 6.867 -6.027 1.00 96.56 87 LYS A N 1
ATOM 680 C CA . LYS A 1 87 ? -8.707 8.166 -5.396 1.00 96.56 87 LYS A CA 1
ATOM 681 C C . LYS A 1 87 ? -7.928 8.359 -4.092 1.00 96.56 87 LYS A C 1
ATOM 683 O O . LYS A 1 87 ? -8.093 9.385 -3.442 1.00 96.56 87 LYS A O 1
ATOM 688 N N . ALA A 1 88 ? -7.154 7.356 -3.682 1.00 97.69 88 ALA A N 1
ATOM 689 C CA . ALA A 1 88 ? -6.395 7.395 -2.449 1.00 97.69 88 ALA A CA 1
ATOM 690 C C . ALA A 1 88 ? -5.184 8.324 -2.576 1.00 97.69 88 ALA A C 1
ATOM 692 O O . ALA A 1 88 ? -4.570 8.436 -3.638 1.00 97.69 88 ALA A O 1
ATOM 693 N N . GLU A 1 89 ? -4.807 8.946 -1.468 1.00 98.00 89 GLU A N 1
ATOM 694 C CA . GLU A 1 89 ? -3.515 9.606 -1.353 1.00 98.00 89 GLU A CA 1
ATOM 695 C C . GLU A 1 89 ? -2.419 8.583 -1.032 1.00 98.00 89 GLU A C 1
ATOM 697 O O . GLU A 1 89 ? -2.675 7.523 -0.451 1.00 98.00 89 GLU A O 1
ATOM 702 N N . VAL A 1 90 ? -1.183 8.917 -1.390 1.00 98.75 90 VAL A N 1
ATOM 703 C CA . VAL A 1 90 ? -0.016 8.066 -1.150 1.00 98.75 90 VAL A CA 1
ATOM 704 C C . VAL A 1 90 ? 0.669 8.517 0.134 1.00 98.75 90 VAL A C 1
ATOM 706 O O . VAL A 1 90 ? 1.142 9.644 0.209 1.00 98.75 90 VAL A O 1
ATOM 709 N N . LEU A 1 91 ? 0.727 7.651 1.143 1.00 98.69 91 LEU A N 1
ATOM 710 C CA . LEU A 1 91 ? 1.350 7.927 2.445 1.00 98.69 91 LEU A CA 1
ATOM 711 C C . LEU A 1 91 ? 2.786 7.410 2.545 1.00 98.69 91 LEU A C 1
ATOM 713 O O . LEU A 1 91 ? 3.563 7.899 3.362 1.00 98.69 91 LEU A O 1
ATOM 717 N N . ALA A 1 92 ? 3.133 6.422 1.726 1.00 98.81 92 ALA A N 1
ATOM 718 C CA . ALA A 1 92 ? 4.494 5.935 1.580 1.00 98.81 92 ALA A CA 1
ATOM 719 C C . ALA A 1 92 ? 4.762 5.571 0.122 1.00 98.81 92 ALA A C 1
ATOM 721 O O . ALA A 1 92 ? 3.889 5.004 -0.537 1.00 98.81 92 ALA A O 1
ATOM 722 N N . ASP A 1 93 ? 5.957 5.902 -0.350 1.00 98.69 93 ASP A N 1
ATOM 723 C CA . ASP A 1 93 ? 6.451 5.610 -1.693 1.00 98.69 93 ASP A CA 1
ATOM 724 C C . ASP A 1 93 ? 7.906 5.102 -1.636 1.00 98.69 93 ASP A C 1
ATOM 726 O O . ASP A 1 93 ? 8.390 4.707 -0.573 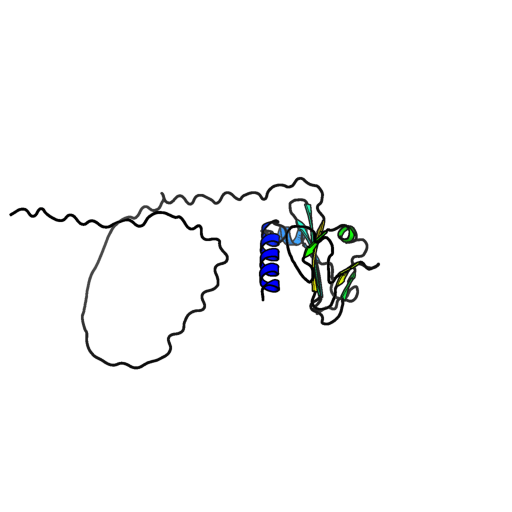1.00 98.69 93 ASP A O 1
ATOM 730 N N . GLU A 1 94 ? 8.621 5.103 -2.764 1.00 97.88 94 GLU A N 1
ATOM 731 C CA . GLU A 1 94 ? 10.029 4.674 -2.841 1.00 97.88 94 GLU A CA 1
ATOM 732 C C . GLU A 1 94 ? 10.990 5.513 -1.965 1.00 97.88 94 GLU A C 1
ATOM 734 O O . GLU A 1 94 ? 12.072 5.065 -1.575 1.00 97.88 94 GLU A O 1
ATOM 739 N N . ASN A 1 95 ? 10.633 6.761 -1.650 1.00 97.88 95 ASN A N 1
ATOM 740 C CA . ASN A 1 95 ? 11.544 7.728 -1.045 1.00 97.88 95 ASN A CA 1
ATOM 741 C C . ASN A 1 95 ? 11.220 8.068 0.405 1.00 97.88 95 ASN A C 1
ATOM 743 O O . ASN A 1 95 ? 12.149 8.322 1.178 1.00 97.88 95 ASN A O 1
ATOM 747 N N . GLN A 1 96 ? 9.940 8.107 0.764 1.00 98.12 96 GLN A N 1
ATOM 748 C CA . GLN A 1 96 ? 9.483 8.595 2.062 1.00 98.12 96 GLN A CA 1
ATOM 749 C C . GLN A 1 96 ? 8.209 7.891 2.533 1.00 98.12 96 GLN A C 1
ATOM 751 O O . GLN A 1 96 ? 7.482 7.286 1.751 1.00 98.12 96 GLN A O 1
ATOM 756 N N . ALA A 1 97 ? 7.935 8.015 3.829 1.00 98.50 97 ALA A N 1
ATOM 757 C CA . ALA A 1 97 ? 6.701 7.574 4.462 1.00 98.50 97 ALA A CA 1
ATOM 758 C C . ALA A 1 97 ? 6.248 8.617 5.491 1.00 98.50 97 ALA A C 1
ATOM 760 O O . ALA A 1 97 ? 7.081 9.305 6.087 1.00 98.50 97 ALA A O 1
ATOM 761 N N . GLY A 1 98 ? 4.943 8.733 5.732 1.00 97.44 98 GLY A N 1
ATOM 762 C CA . GLY A 1 98 ? 4.409 9.665 6.719 1.00 97.44 98 GLY A CA 1
ATOM 763 C C . GLY A 1 98 ? 2.884 9.683 6.806 1.00 97.44 98 GLY A C 1
ATOM 764 O O . GLY A 1 98 ? 2.201 8.771 6.354 1.00 97.44 98 GLY A O 1
ATOM 765 N N . LEU A 1 99 ? 2.356 10.736 7.436 1.00 96.19 99 LEU A N 1
ATOM 766 C CA . LEU A 1 99 ? 0.919 10.904 7.719 1.00 96.19 99 LEU A CA 1
ATOM 767 C C . LEU A 1 99 ? 0.159 11.704 6.658 1.00 96.19 99 LEU A C 1
ATOM 769 O O . LEU A 1 99 ? -1.075 11.689 6.624 1.00 96.19 99 LEU A O 1
ATOM 773 N N . VAL A 1 100 ? 0.906 12.452 5.853 1.00 96.56 100 VAL A N 1
ATOM 774 C CA . VAL A 1 100 ? 0.399 13.419 4.883 1.00 96.56 100 VAL A CA 1
ATOM 775 C C . VAL A 1 100 ? 0.625 12.856 3.490 1.00 96.56 100 VAL A C 1
ATOM 777 O O . VAL A 1 100 ? 1.713 12.350 3.211 1.00 96.56 100 VAL A O 1
ATOM 780 N N . GLY A 1 101 ? -0.385 12.962 2.626 1.00 97.31 101 GLY A N 1
ATOM 781 C CA . GLY A 1 101 ? -0.286 12.561 1.231 1.00 97.31 101 GLY A CA 1
ATOM 782 C C . GLY A 1 101 ? 0.909 13.192 0.514 1.00 97.31 101 GLY A C 1
ATOM 783 O O . GLY A 1 101 ? 1.117 14.407 0.540 1.00 97.31 101 GLY A O 1
ATOM 784 N N . ILE A 1 102 ? 1.695 12.351 -0.152 1.00 98.38 102 ILE A N 1
ATOM 785 C CA . ILE A 1 102 ? 2.844 12.744 -0.959 1.00 98.38 102 ILE A CA 1
ATOM 786 C C . ILE A 1 102 ? 2.327 13.401 -2.242 1.00 98.38 102 ILE A C 1
ATOM 788 O O . ILE A 1 102 ? 1.664 12.767 -3.058 1.00 98.38 102 ILE A O 1
ATOM 792 N N . ALA A 1 103 ? 2.660 14.677 -2.445 1.00 97.31 103 ALA A N 1
ATOM 793 C CA . ALA A 1 103 ? 2.159 15.456 -3.581 1.00 97.31 103 ALA A CA 1
ATOM 794 C C . ALA A 1 103 ? 2.662 14.960 -4.951 1.00 97.31 103 ALA A C 1
ATOM 796 O O . ALA A 1 103 ? 1.980 15.129 -5.958 1.00 97.31 103 ALA A O 1
ATOM 797 N N . LYS A 1 104 ? 3.868 14.377 -5.003 1.00 97.81 104 LYS A N 1
ATOM 798 C CA . LYS A 1 104 ? 4.491 13.841 -6.226 1.00 97.81 104 LYS A CA 1
ATOM 799 C C . LYS A 1 104 ? 5.083 12.450 -5.965 1.00 97.81 104 LYS A C 1
ATOM 801 O O . LYS A 1 104 ? 6.305 12.340 -5.836 1.00 97.81 104 LYS A O 1
ATOM 806 N N . PRO A 1 105 ? 4.238 11.413 -5.844 1.00 98.31 105 PRO A N 1
ATOM 807 C CA . PRO A 1 105 ? 4.692 10.070 -5.505 1.00 98.31 105 PRO A CA 1
ATOM 808 C C . PRO A 1 105 ? 5.689 9.521 -6.527 1.00 98.31 105 PRO A C 1
ATOM 810 O O . PRO A 1 105 ? 5.563 9.794 -7.721 1.00 98.31 105 PRO A O 1
ATOM 813 N N . GLN A 1 106 ? 6.677 8.765 -6.057 1.00 98.56 106 GLN A N 1
ATOM 814 C CA . GLN A 1 106 ? 7.692 8.111 -6.886 1.00 98.56 106 GLN A CA 1
ATOM 815 C C . GLN A 1 106 ? 7.590 6.585 -6.789 1.00 98.56 106 GLN A C 1
ATOM 817 O O . GLN A 1 106 ? 7.103 6.046 -5.799 1.00 98.56 106 GLN A O 1
ATOM 822 N N . GLY A 1 107 ? 8.063 5.878 -7.814 1.00 98.25 107 GLY A N 1
ATOM 823 C CA . GLY A 1 107 ? 8.083 4.412 -7.803 1.00 98.25 107 GLY A CA 1
ATOM 824 C C . GLY A 1 107 ? 6.738 3.741 -8.098 1.00 98.25 107 GLY A C 1
ATOM 825 O O . GLY A 1 107 ? 6.621 2.525 -7.945 1.00 98.25 107 GLY A O 1
ATOM 826 N N . LEU A 1 108 ? 5.729 4.508 -8.524 1.00 98.50 108 LEU A N 1
ATOM 827 C CA . LEU A 1 108 ? 4.402 3.998 -8.855 1.00 98.50 108 LEU A CA 1
ATOM 828 C C . LEU A 1 108 ? 3.800 4.677 -10.084 1.00 98.50 108 LEU A C 1
ATOM 830 O O . LEU A 1 108 ? 4.030 5.858 -10.339 1.00 98.50 108 LEU A O 1
ATOM 834 N N . GLU A 1 109 ? 2.978 3.928 -10.807 1.00 98.44 109 GLU A N 1
ATOM 835 C CA . GLU A 1 109 ? 2.260 4.381 -11.991 1.00 98.44 109 GLU A CA 1
ATOM 836 C C . GLU A 1 109 ? 0.856 3.767 -12.008 1.00 98.44 109 GLU A C 1
ATOM 838 O O . GLU A 1 109 ? 0.681 2.562 -11.818 1.00 98.44 109 GLU A O 1
ATOM 843 N N . TRP A 1 110 ? -0.167 4.587 -12.245 1.00 98.19 110 TRP A N 1
ATOM 844 C CA . TRP A 1 110 ? -1.524 4.088 -12.454 1.00 98.19 110 TRP A CA 1
ATOM 845 C C . TRP A 1 110 ? -1.667 3.578 -13.886 1.00 98.19 110 TRP A C 1
ATOM 847 O O . TRP A 1 110 ? -1.535 4.346 -14.834 1.00 98.19 110 TRP A O 1
ATOM 857 N N . THR A 1 111 ? -1.994 2.299 -14.041 1.00 97.69 111 THR A N 1
ATOM 858 C CA . THR A 1 111 ? -2.256 1.681 -15.348 1.00 97.69 111 THR A CA 1
ATOM 859 C C . THR A 1 111 ? -3.757 1.569 -15.584 1.00 97.69 111 THR A C 1
ATOM 861 O O . THR A 1 111 ? -4.553 1.960 -14.730 1.00 97.69 111 THR A O 1
ATOM 864 N N . GLU A 1 112 ? -4.194 1.005 -16.708 1.00 95.88 112 GLU A N 1
ATOM 865 C CA . GLU A 1 112 ? -5.613 0.692 -16.932 1.00 95.88 112 GLU A CA 1
ATOM 866 C C . GLU A 1 112 ? -6.115 -0.413 -15.986 1.00 95.88 112 GLU A C 1
ATOM 868 O O . GLU A 1 112 ? -7.207 -0.311 -15.423 1.00 95.88 112 GLU A O 1
ATOM 873 N N . LYS A 1 113 ? -5.291 -1.439 -15.732 1.00 95.38 113 LYS A N 1
ATOM 874 C CA . LYS A 1 113 ? -5.659 -2.598 -14.898 1.00 95.38 113 LYS A CA 1
ATOM 875 C C . LYS A 1 113 ? -5.588 -2.314 -13.401 1.00 95.38 113 LYS A C 1
ATOM 877 O O . LYS A 1 113 ? -6.319 -2.930 -12.618 1.00 95.38 113 LYS A O 1
ATOM 882 N N . GLY A 1 114 ? -4.718 -1.396 -12.987 1.00 97.25 114 GLY A N 1
ATOM 883 C CA . GLY A 1 114 ? -4.537 -1.082 -11.578 1.00 97.25 114 GLY A CA 1
ATOM 884 C C . GLY A 1 114 ? -3.334 -0.191 -11.307 1.00 97.25 114 GLY A C 1
ATOM 885 O O . GLY A 1 114 ? -3.307 0.957 -11.748 1.00 97.25 114 GLY A O 1
ATOM 886 N N . LEU A 1 115 ? -2.384 -0.713 -10.533 1.00 98.44 115 LEU A N 1
ATOM 887 C CA . LEU A 1 115 ? -1.218 0.008 -10.026 1.00 98.44 115 LEU A CA 1
ATOM 888 C C . LEU A 1 115 ? 0.053 -0.754 -10.393 1.00 98.44 115 LEU A C 1
ATOM 890 O O . LEU A 1 115 ? 0.188 -1.921 -10.046 1.00 98.44 115 LEU A O 1
ATOM 894 N N . LYS A 1 116 ? 1.005 -0.107 -11.054 1.00 98.62 116 LYS A N 1
ATOM 895 C CA . LYS A 1 116 ? 2.328 -0.662 -11.330 1.00 98.62 116 LYS A CA 1
ATOM 896 C C . LYS A 1 116 ? 3.343 -0.054 -10.377 1.00 98.62 116 LYS A C 1
ATOM 898 O O . LYS A 1 116 ? 3.370 1.162 -10.218 1.00 98.62 116 LYS A O 1
ATOM 903 N N . LEU A 1 117 ? 4.167 -0.893 -9.757 1.00 98.81 117 LEU A N 1
ATOM 904 C CA . LEU A 1 117 ? 5.279 -0.464 -8.912 1.00 98.81 117 LEU A CA 1
ATOM 905 C C . LEU A 1 117 ? 6.612 -0.752 -9.593 1.00 98.81 117 LEU A C 1
ATOM 907 O O . LEU A 1 117 ? 6.763 -1.778 -10.263 1.00 98.81 117 LEU A O 1
ATOM 911 N N . ASN A 1 118 ? 7.585 0.131 -9.377 1.00 98.81 118 ASN A N 1
ATOM 912 C CA . ASN A 1 118 ? 8.982 -0.117 -9.722 1.00 98.81 118 ASN A CA 1
ATOM 913 C C . ASN A 1 118 ? 9.527 -1.339 -8.965 1.00 98.81 118 ASN A C 1
ATOM 915 O O . ASN A 1 118 ? 8.922 -1.814 -8.000 1.00 98.81 118 ASN A O 1
ATOM 919 N N . 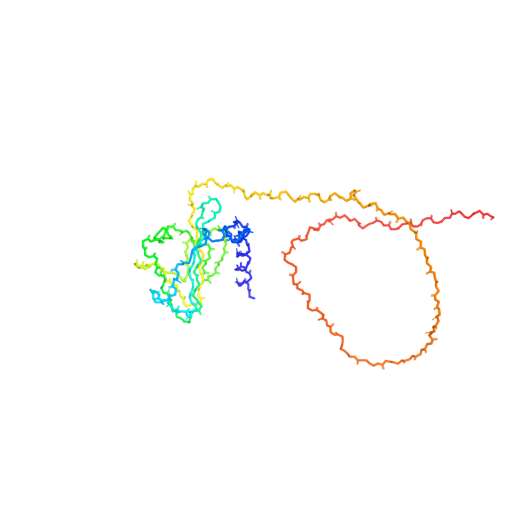ALA A 1 119 ? 10.673 -1.856 -9.415 1.00 98.56 119 ALA A N 1
ATOM 920 C CA . ALA A 1 119 ? 11.420 -2.881 -8.688 1.00 98.56 119 ALA A CA 1
ATOM 921 C C . ALA A 1 119 ? 11.688 -2.443 -7.238 1.00 98.56 119 ALA A C 1
ATOM 923 O O . ALA A 1 119 ? 11.896 -1.255 -6.984 1.00 98.56 119 ALA A O 1
ATOM 924 N N . LEU A 1 120 ? 11.688 -3.395 -6.301 1.00 98.62 120 LEU A N 1
ATOM 925 C CA . LEU A 1 120 ? 12.036 -3.171 -4.889 1.00 98.62 120 LEU A CA 1
ATOM 926 C C . LEU A 1 120 ? 11.317 -1.971 -4.235 1.00 98.62 120 LEU A C 1
ATOM 928 O O . LEU A 1 120 ? 11.919 -1.202 -3.485 1.00 98.62 120 LEU A O 1
ATOM 932 N N . THR A 1 121 ? 10.026 -1.795 -4.524 1.00 98.81 121 THR A N 1
ATOM 933 C CA . THR A 1 121 ? 9.231 -0.638 -4.085 1.00 98.81 121 THR A CA 1
ATOM 934 C C . THR A 1 121 ? 8.002 -1.072 -3.292 1.00 98.81 121 THR A C 1
ATOM 936 O O . THR A 1 121 ? 7.305 -2.017 -3.663 1.00 98.81 121 THR A O 1
ATOM 939 N N . ALA A 1 122 ? 7.696 -0.346 -2.215 1.00 98.75 122 ALA A N 1
ATOM 940 C CA . ALA A 1 122 ? 6.464 -0.499 -1.449 1.00 98.75 122 ALA A CA 1
ATOM 941 C C . ALA A 1 122 ? 5.679 0.815 -1.412 1.00 98.75 122 ALA A C 1
ATOM 943 O O . ALA A 1 122 ? 6.261 1.898 -1.376 1.00 98.75 122 ALA A O 1
ATOM 944 N N . VAL A 1 123 ? 4.352 0.708 -1.410 1.00 98.88 123 VAL A N 1
ATOM 945 C CA . VAL A 1 123 ? 3.427 1.840 -1.391 1.00 98.88 123 VAL A CA 1
ATOM 946 C C . VAL A 1 123 ? 2.346 1.613 -0.346 1.00 98.88 123 VAL A C 1
ATOM 948 O O . VAL A 1 123 ? 1.770 0.526 -0.259 1.00 98.88 123 VAL A O 1
ATOM 951 N N . VAL A 1 124 ? 2.036 2.663 0.417 1.00 98.88 124 VAL A N 1
ATOM 952 C CA . VAL A 1 124 ? 0.867 2.698 1.304 1.00 98.88 124 VAL A CA 1
ATOM 953 C C . VAL A 1 124 ? -0.088 3.782 0.830 1.00 98.88 124 VAL A C 1
ATOM 955 O O . VAL A 1 124 ? 0.304 4.937 0.676 1.00 98.88 124 VAL A O 1
ATOM 958 N N . LEU A 1 125 ? -1.345 3.409 0.618 1.00 98.75 125 LEU A N 1
ATOM 959 C CA . LEU A 1 125 ? -2.427 4.287 0.188 1.00 98.75 125 LEU A CA 1
ATOM 960 C C . LEU A 1 125 ? -3.414 4.527 1.332 1.00 98.75 125 LEU A C 1
ATOM 962 O O . LEU A 1 125 ? -3.653 3.617 2.129 1.00 98.75 125 LEU A O 1
ATOM 966 N N . ARG A 1 126 ? -4.040 5.709 1.362 1.00 98.50 126 ARG A N 1
ATOM 967 C CA . ARG A 1 126 ? -5.195 6.020 2.218 1.00 98.50 126 ARG A CA 1
ATOM 968 C C . ARG A 1 126 ? -6.312 6.669 1.410 1.00 98.50 126 ARG A C 1
ATOM 970 O O . ARG A 1 126 ? -6.098 7.663 0.726 1.00 98.50 126 ARG A O 1
ATOM 977 N N . LEU A 1 127 ? -7.519 6.134 1.528 1.00 97.69 127 LEU A N 1
ATOM 978 C CA . LEU A 1 127 ? -8.751 6.776 1.092 1.00 97.69 127 LEU A CA 1
ATOM 979 C C . LEU A 1 127 ? -9.576 7.115 2.332 1.00 97.69 127 LEU A C 1
ATOM 981 O O . LEU A 1 127 ? -10.163 6.226 2.955 1.00 97.69 127 LEU A O 1
ATOM 985 N N . SER A 1 128 ? -9.609 8.399 2.672 1.00 9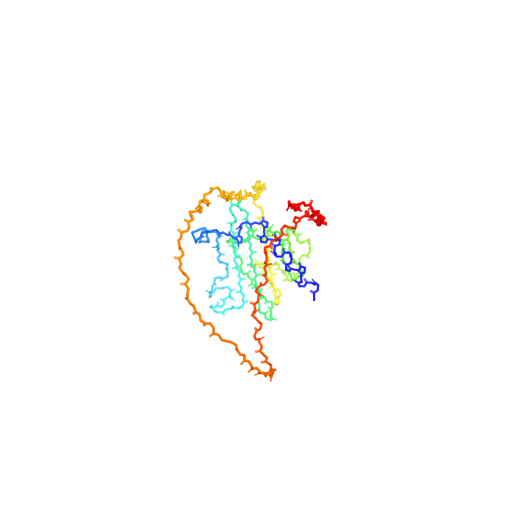3.94 128 SER A N 1
ATOM 986 C CA . SER A 1 128 ? -10.395 8.900 3.794 1.00 93.94 128 SER A CA 1
ATOM 987 C C . SER A 1 128 ? -11.878 8.894 3.432 1.00 93.94 128 SER A C 1
ATOM 989 O O . SER A 1 128 ? -12.265 9.477 2.418 1.00 93.94 128 SER A O 1
ATOM 991 N N . GLN A 1 129 ? -12.723 8.255 4.241 1.00 84.81 129 GLN A N 1
ATOM 992 C CA . GLN A 1 129 ? -14.163 8.132 3.943 1.00 84.81 129 GLN A CA 1
ATOM 993 C C . GLN A 1 129 ? -14.996 9.330 4.429 1.00 84.81 129 GLN A C 1
ATOM 995 O O . GLN A 1 129 ? -16.223 9.279 4.435 1.00 84.81 129 GLN A O 1
ATOM 1000 N N . GLY A 1 130 ? -14.353 10.431 4.834 1.00 60.84 130 GLY A N 1
ATOM 1001 C CA . GLY A 1 130 ? -15.042 11.661 5.241 1.00 60.84 130 GLY A CA 1
ATOM 1002 C C . GLY A 1 130 ? -15.874 11.535 6.524 1.00 60.84 130 GLY A C 1
ATOM 1003 O O . GLY A 1 130 ? -16.560 12.486 6.895 1.00 60.84 130 GLY A O 1
ATOM 1004 N N . GLY A 1 131 ? -15.798 10.400 7.225 1.00 46.69 131 GLY A N 1
ATOM 1005 C CA . GLY A 1 131 ? -16.222 10.295 8.615 1.00 46.69 131 GLY A CA 1
ATOM 1006 C C . GLY A 1 131 ? -15.297 11.151 9.469 1.00 46.69 131 GLY A C 1
ATOM 1007 O O . GLY A 1 131 ? -14.094 11.187 9.216 1.00 46.69 131 GLY A O 1
ATOM 1008 N N . ALA A 1 132 ? -15.868 11.889 10.421 1.00 37.97 132 ALA A N 1
ATOM 1009 C CA . ALA A 1 132 ? -15.148 12.770 11.331 1.00 37.97 132 ALA A CA 1
ATOM 1010 C C . ALA A 1 132 ? -13.807 12.164 11.763 1.00 37.97 132 ALA A C 1
ATOM 1012 O O . ALA A 1 132 ? -13.722 10.966 12.029 1.00 37.97 132 ALA A O 1
ATOM 1013 N N . ILE A 1 133 ? -12.776 13.005 11.858 1.00 43.22 133 ILE A N 1
ATOM 1014 C CA . ILE A 1 133 ? -11.533 12.679 12.554 1.00 43.22 133 ILE A CA 1
ATOM 1015 C C . ILE A 1 133 ? -11.936 12.343 13.993 1.00 43.22 133 ILE A C 1
ATOM 1017 O O . ILE A 1 133 ? -12.005 13.220 14.850 1.00 43.22 133 ILE A O 1
ATOM 1021 N N . VAL A 1 134 ? -12.295 11.089 14.258 1.00 44.38 134 VAL A N 1
ATOM 1022 C CA . VAL A 1 134 ? -12.421 10.596 15.617 1.00 44.38 134 VAL A CA 1
ATOM 1023 C C . VAL A 1 134 ? -10.979 10.548 16.070 1.00 44.38 134 VAL A C 1
ATOM 1025 O O . VAL A 1 134 ? -10.200 9.713 15.604 1.00 44.38 134 VAL A O 1
ATOM 1028 N N . ALA A 1 135 ? -10.595 11.540 16.876 1.00 46.16 135 ALA A N 1
ATOM 1029 C CA . ALA A 1 135 ? -9.327 11.524 17.579 1.00 46.16 135 ALA A CA 1
ATOM 1030 C C . ALA A 1 135 ? -9.130 10.106 18.134 1.00 46.16 135 ALA A C 1
ATOM 1032 O O . ALA A 1 135 ? -10.110 9.525 18.617 1.00 46.16 135 ALA A O 1
ATOM 1033 N N . PRO A 1 136 ? -7.927 9.517 18.013 1.00 46.84 136 PRO A N 1
ATOM 1034 C CA . PRO A 1 136 ? -7.693 8.182 18.539 1.00 46.84 136 PRO A CA 1
ATOM 1035 C C . PRO A 1 136 ? -8.202 8.176 19.976 1.00 46.84 136 PRO A C 1
ATOM 1037 O O . PRO A 1 136 ? -7.831 9.065 20.744 1.00 46.84 136 PRO A O 1
ATOM 1040 N N . ALA A 1 137 ? -9.101 7.242 20.302 1.00 51.72 137 ALA A N 1
ATOM 1041 C CA . ALA A 1 137 ? -9.517 7.046 21.678 1.00 51.72 137 ALA A CA 1
ATOM 1042 C C . ALA A 1 137 ? -8.227 6.864 22.477 1.00 51.72 137 ALA A C 1
ATOM 1044 O O . ALA A 1 137 ? -7.486 5.899 22.270 1.00 51.72 137 ALA A O 1
ATOM 1045 N N . VAL A 1 138 ? -7.899 7.865 23.290 1.00 50.62 138 VAL A N 1
ATOM 1046 C CA . VAL A 1 138 ? -6.856 7.741 24.291 1.00 50.62 138 VAL A CA 1
ATOM 1047 C C . VAL A 1 138 ? -7.414 6.686 25.230 1.00 50.62 138 VAL A C 1
ATOM 1049 O O . VAL A 1 138 ? -8.335 6.964 25.988 1.00 50.62 138 VAL A O 1
ATOM 1052 N N . GLU A 1 139 ? -6.951 5.444 25.083 1.00 57.22 139 GLU A N 1
ATOM 1053 C CA . GLU A 1 139 ? -7.155 4.430 26.109 1.00 57.22 139 GLU A CA 1
ATOM 1054 C C . GLU A 1 139 ? -6.581 5.036 27.396 1.00 57.22 139 GLU A C 1
ATOM 1056 O O . GLU A 1 139 ? -5.368 5.245 27.502 1.00 57.22 139 GLU A O 1
ATOM 1061 N N . GLU A 1 140 ? -7.455 5.402 28.338 1.00 48.47 140 GLU A N 1
ATOM 1062 C CA . GLU A 1 140 ? -7.040 5.736 29.693 1.00 48.47 140 GLU A CA 1
ATOM 1063 C C . GLU A 1 140 ? -6.303 4.513 30.233 1.00 48.47 140 GLU A C 1
ATOM 1065 O O . GLU A 1 140 ? -6.861 3.421 30.370 1.00 48.47 140 GLU A O 1
ATOM 1070 N N . LYS A 1 141 ? -4.998 4.676 30.460 1.00 48.00 141 LYS A N 1
ATOM 1071 C CA . LYS A 1 141 ? -4.179 3.675 31.132 1.00 48.00 141 LYS A CA 1
ATOM 1072 C C . LYS A 1 141 ? -4.860 3.379 32.475 1.00 48.00 141 LYS A C 1
ATOM 1074 O O . LYS A 1 141 ? -5.080 4.336 33.214 1.00 48.00 141 LYS A O 1
ATOM 1079 N N . PRO A 1 142 ? -5.167 2.117 32.823 1.00 49.09 142 PRO A N 1
ATOM 1080 C CA . PRO A 1 142 ? -5.659 1.820 34.159 1.00 49.09 142 PRO A CA 1
ATOM 1081 C C . PRO A 1 142 ? -4.618 2.314 35.168 1.00 49.09 142 PRO A C 1
ATOM 1083 O O . PRO A 1 142 ? -3.446 1.925 35.101 1.00 49.09 142 PRO A O 1
ATOM 1086 N N . GLU A 1 143 ? -5.027 3.223 36.053 1.00 49.16 143 GLU A N 1
ATOM 1087 C CA . GLU A 1 143 ? -4.239 3.587 37.224 1.00 49.16 143 GLU A CA 1
ATOM 1088 C C . GLU A 1 143 ? -4.067 2.317 38.053 1.00 49.16 143 GLU A C 1
ATOM 1090 O O . GLU A 1 143 ? -5.024 1.730 38.555 1.00 49.16 143 GLU A O 1
ATOM 1095 N N .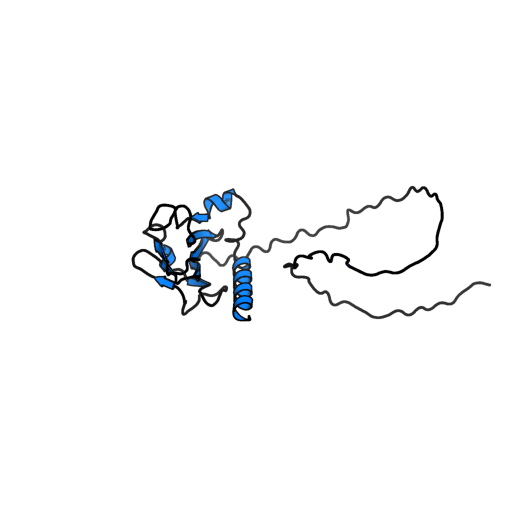 PHE A 1 144 ? -2.831 1.830 38.104 1.00 47.84 144 PHE A N 1
ATOM 1096 C CA . PHE A 1 144 ? -2.472 0.691 38.927 1.00 47.84 144 PHE A CA 1
ATOM 1097 C C . PHE A 1 144 ? -2.440 1.194 40.370 1.00 47.84 144 PHE A C 1
ATOM 1099 O O . PHE A 1 144 ? -1.494 1.876 40.766 1.00 47.84 144 PHE A O 1
ATOM 1106 N N . ASP A 1 145 ? -3.506 0.928 41.118 1.00 46.22 145 ASP A N 1
ATOM 1107 C CA . ASP A 1 145 ? -3.593 1.283 42.528 1.00 46.22 145 ASP A CA 1
ATOM 1108 C C . ASP A 1 145 ? -2.623 0.406 43.335 1.00 46.22 145 ASP A C 1
ATOM 1110 O O . ASP A 1 145 ? -2.779 -0.810 43.439 1.00 46.22 145 ASP A O 1
ATOM 1114 N N . LEU A 1 146 ? -1.571 1.030 43.865 1.00 43.66 146 LEU A N 1
ATOM 1115 C CA . LEU A 1 146 ? -0.534 0.383 44.674 1.00 43.66 146 LEU A CA 1
ATOM 1116 C C . LEU A 1 146 ? -0.976 0.163 46.131 1.00 43.66 146 LEU A C 1
ATOM 1118 O O . LEU A 1 146 ? -0.183 -0.320 46.938 1.00 43.66 146 LEU A O 1
ATOM 1122 N N . SER A 1 147 ? -2.219 0.507 46.481 1.00 45.31 147 SER A N 1
ATOM 1123 C CA . SER A 1 147 ? -2.743 0.391 47.844 1.00 45.31 147 SER A CA 1
ATOM 1124 C C . SER A 1 147 ? -2.985 -1.053 48.309 1.00 45.31 147 SER A C 1
ATOM 1126 O O . SER A 1 147 ? -3.133 -1.278 49.506 1.00 45.31 147 SER A O 1
ATOM 1128 N N . SER A 1 148 ? -2.964 -2.046 47.411 1.00 45.78 148 SER A N 1
ATOM 1129 C CA . SER A 1 148 ? -3.242 -3.451 47.754 1.00 45.78 148 SER A CA 1
ATOM 1130 C C . SER A 1 148 ? -2.007 -4.298 48.098 1.00 45.78 148 SER A C 1
ATOM 1132 O O . SER A 1 148 ? -2.105 -5.524 48.147 1.00 45.78 148 SER A O 1
ATOM 1134 N N . LEU A 1 149 ? -0.831 -3.694 48.292 1.00 39.19 149 LEU A N 1
ATOM 1135 C CA . LEU A 1 149 ? 0.364 -4.407 48.756 1.00 39.19 149 LEU A CA 1
ATOM 1136 C C . LEU A 1 149 ? 0.462 -4.330 50.285 1.00 39.19 149 LEU A C 1
ATOM 1138 O O . LEU A 1 149 ? 1.288 -3.606 50.836 1.00 39.19 149 LEU A O 1
ATOM 1142 N N . GLU A 1 150 ? -0.384 -5.092 50.973 1.00 40.16 150 GLU A N 1
ATOM 1143 C CA . GLU A 1 150 ? -0.168 -5.414 52.384 1.00 40.16 150 GLU A CA 1
ATOM 1144 C C . GLU A 1 150 ? 0.939 -6.474 52.477 1.00 40.16 150 GLU A C 1
ATOM 1146 O O . GLU A 1 150 ? 0.803 -7.595 51.985 1.00 40.16 150 GLU A O 1
ATOM 1151 N N . VAL A 1 151 ? 2.072 -6.099 53.072 1.00 38.09 151 VAL A N 1
ATOM 1152 C CA . VAL A 1 151 ? 3.173 -7.012 53.399 1.00 38.09 151 VAL A CA 1
ATOM 1153 C C . VAL A 1 151 ? 3.005 -7.434 54.857 1.00 38.09 151 VAL A C 1
ATOM 1155 O O . VAL A 1 151 ? 3.240 -6.634 55.762 1.00 38.09 151 VAL A O 1
ATOM 1158 N N . GLU A 1 152 ? 2.600 -8.683 55.093 1.00 32.75 152 GLU A N 1
ATOM 1159 C CA . GLU A 1 152 ? 2.707 -9.311 56.417 1.00 32.75 152 GLU A CA 1
ATOM 1160 C C . GLU A 1 152 ? 4.179 -9.623 56.759 1.00 32.75 152 GLU A C 1
ATOM 1162 O O . GLU A 1 152 ? 4.927 -10.061 55.877 1.00 32.75 152 GLU A O 1
ATOM 1167 N N . PRO A 1 153 ? 4.621 -9.435 58.020 1.00 30.64 153 PRO A N 1
ATOM 1168 C CA . PRO A 1 153 ? 5.998 -9.692 58.413 1.00 30.64 153 PRO A CA 1
ATOM 1169 C C . PRO A 1 153 ? 6.221 -11.061 59.091 1.00 30.64 153 PRO A C 1
ATOM 1171 O O . PRO A 1 153 ? 5.417 -11.529 59.891 1.00 30.64 153 PRO A O 1
ATOM 1174 N N . GLU A 1 154 ? 7.427 -11.578 58.826 1.00 30.89 154 GLU A N 1
ATOM 1175 C CA . GLU A 1 154 ? 8.305 -12.416 59.667 1.00 30.89 154 GLU A CA 1
ATOM 1176 C C . GLU A 1 154 ? 7.972 -13.906 59.893 1.00 30.89 154 GLU A C 1
ATOM 1178 O O . GLU A 1 154 ? 7.019 -14.259 60.577 1.00 30.89 154 GLU A O 1
ATOM 1183 N N . GLN A 1 155 ? 8.908 -14.785 59.494 1.00 27.62 155 GLN A N 1
ATOM 1184 C CA . GLN A 1 155 ? 9.591 -15.698 60.430 1.00 27.62 155 GLN A CA 1
ATOM 1185 C C . GLN A 1 155 ? 10.858 -16.311 59.808 1.00 27.62 155 GLN A C 1
ATOM 1187 O O . GLN A 1 155 ? 10.860 -16.783 58.673 1.00 27.62 155 GLN A O 1
ATOM 1192 N N . GLY A 1 156 ? 11.960 -16.247 60.559 1.00 25.64 156 GLY A N 1
ATOM 1193 C CA . GLY A 1 156 ? 13.302 -16.592 60.101 1.00 25.64 156 GLY A CA 1
ATOM 1194 C C . GLY A 1 156 ? 13.719 -18.047 60.300 1.00 25.64 156 GLY A C 1
ATOM 1195 O O . GLY A 1 156 ? 13.001 -18.840 60.893 1.00 25.64 156 GLY A O 1
ATOM 1196 N N . GLN A 1 157 ? 14.942 -18.353 59.858 1.00 26.84 157 GLN A N 1
ATOM 1197 C CA . GLN A 1 157 ? 15.899 -19.222 60.551 1.00 26.84 157 GLN A CA 1
ATOM 1198 C C . GLN A 1 157 ? 17.265 -19.167 59.850 1.00 26.84 157 GLN A C 1
ATOM 1200 O O . GLN A 1 157 ? 17.380 -19.301 58.635 1.00 26.84 157 GLN A O 1
ATOM 1205 N N . ALA A 1 158 ? 18.293 -18.911 60.656 1.00 27.36 158 ALA A N 1
ATOM 1206 C CA . ALA A 1 158 ? 19.701 -18.846 60.288 1.00 27.36 158 ALA A CA 1
ATOM 1207 C C . ALA A 1 158 ? 20.358 -20.238 60.264 1.00 27.36 158 ALA A C 1
ATOM 1209 O O . ALA A 1 158 ? 19.781 -21.173 60.815 1.00 27.36 158 ALA A O 1
ATOM 1210 N N . GLN A 1 159 ? 21.610 -20.275 59.762 1.00 29.36 159 GLN A N 1
ATOM 1211 C CA . GLN A 1 159 ? 22.732 -21.228 59.987 1.00 29.36 159 GLN A CA 1
ATOM 1212 C C . GLN A 1 159 ? 23.259 -21.829 58.662 1.00 29.36 159 GLN A C 1
ATOM 1214 O O . GLN A 1 159 ? 22.466 -22.300 57.865 1.00 29.36 159 GLN A O 1
ATOM 1219 N N . ASN A 1 160 ? 24.557 -21.933 58.339 1.00 26.27 160 ASN A N 1
ATOM 1220 C CA . ASN A 1 160 ? 25.841 -21.493 58.910 1.00 26.27 160 ASN A CA 1
ATOM 1221 C C . ASN A 1 160 ? 26.974 -21.961 57.936 1.00 26.27 160 ASN A C 1
ATOM 1223 O O . ASN A 1 160 ? 26.707 -22.815 57.095 1.00 26.27 160 ASN A O 1
ATOM 1227 N N . LEU A 1 161 ? 28.224 -21.504 58.151 1.00 27.72 161 LEU A N 1
ATOM 1228 C CA . LEU A 1 161 ? 29.529 -22.127 57.766 1.00 27.72 161 LEU A CA 1
ATOM 1229 C C . LEU A 1 161 ? 30.308 -21.645 56.505 1.00 27.72 161 LEU A C 1
ATOM 1231 O O . LEU A 1 161 ? 30.241 -22.230 55.433 1.00 27.72 161 LEU A O 1
ATOM 1235 N N . VAL A 1 162 ? 31.125 -20.599 56.718 1.00 26.52 162 VAL A N 1
ATOM 1236 C CA . VAL A 1 162 ? 32.612 -20.531 56.595 1.00 26.52 162 VAL A CA 1
ATOM 1237 C C . VAL A 1 162 ? 33.324 -21.255 55.428 1.00 26.52 162 VAL A C 1
ATOM 1239 O O . VAL A 1 162 ? 33.372 -22.479 55.417 1.00 26.52 162 VAL A O 1
ATOM 1242 N N . ALA A 1 163 ? 34.046 -20.496 54.578 1.00 26.80 163 ALA A N 1
ATOM 1243 C CA . ALA A 1 163 ? 35.519 -20.553 54.389 1.00 26.80 163 ALA A CA 1
ATOM 1244 C C . ALA A 1 163 ? 35.995 -19.777 53.129 1.00 26.80 163 ALA A C 1
ATOM 1246 O O . ALA A 1 163 ? 35.498 -19.983 52.029 1.00 26.80 163 ALA A O 1
ATOM 1247 N N . ASN A 1 164 ? 37.006 -18.924 53.304 1.00 26.52 164 ASN A N 1
ATOM 1248 C CA . ASN A 1 164 ? 37.931 -18.361 52.295 1.00 26.52 164 ASN A CA 1
ATOM 1249 C C . ASN A 1 164 ? 39.351 -18.800 52.773 1.00 26.52 164 ASN A C 1
ATOM 1251 O O . ASN A 1 164 ? 39.441 -19.062 53.980 1.00 26.52 164 ASN A O 1
ATOM 1255 N N . PRO A 1 165 ? 40.462 -18.841 51.994 1.00 42.31 165 PRO A N 1
ATOM 1256 C CA . PRO A 1 165 ? 40.742 -18.092 50.764 1.00 42.31 165 PRO A CA 1
ATOM 1257 C C . PRO A 1 165 ? 41.577 -18.831 49.681 1.00 42.31 165 PRO A C 1
ATOM 1259 O O . PRO A 1 165 ? 41.854 -20.019 49.791 1.00 42.31 165 PRO A O 1
ATOM 1262 N N . GLU A 1 166 ? 41.986 -18.054 48.667 1.00 25.83 166 GLU A N 1
ATOM 1263 C CA . GLU A 1 166 ? 43.252 -18.125 47.905 1.00 25.83 166 GLU A CA 1
ATOM 1264 C C . GLU A 1 166 ? 43.249 -18.505 46.399 1.00 25.83 166 GLU A C 1
ATOM 1266 O O . GLU A 1 166 ? 43.263 -19.661 45.996 1.00 25.83 166 GLU A O 1
ATOM 1271 N N . THR A 1 167 ? 43.464 -17.438 45.610 1.00 25.95 167 THR A N 1
ATOM 1272 C CA . THR A 1 167 ? 44.376 -17.260 44.452 1.00 25.95 167 THR A CA 1
ATOM 1273 C C . THR A 1 167 ? 44.023 -17.666 43.011 1.00 25.95 167 THR A C 1
ATOM 1275 O O . THR A 1 167 ? 43.716 -18.805 42.692 1.00 25.95 167 THR A O 1
ATOM 1278 N N . GLN A 1 168 ? 44.337 -16.678 42.157 1.00 29.16 168 GLN A N 1
ATOM 1279 C CA . GLN A 1 168 ? 44.922 -16.703 40.808 1.00 29.16 168 GLN A CA 1
ATOM 1280 C C . GLN A 1 168 ? 44.050 -16.367 39.588 1.00 29.16 168 GLN A C 1
ATOM 1282 O O . GLN A 1 168 ? 43.056 -17.001 39.255 1.00 29.16 168 GLN A O 1
ATOM 1287 N N . GLU A 1 169 ? 44.523 -15.307 38.926 1.00 31.91 169 GLU A N 1
ATOM 1288 C CA . GLU A 1 169 ? 44.123 -14.722 37.655 1.00 31.91 169 GLU A CA 1
ATOM 1289 C C . GLU A 1 169 ? 44.239 -15.716 36.493 1.00 31.91 169 GLU A C 1
ATOM 1291 O O . GLU A 1 169 ? 45.245 -16.414 36.388 1.00 31.91 169 GLU A O 1
ATOM 1296 N N . THR A 1 170 ? 43.282 -15.699 35.556 1.00 26.61 170 THR A N 1
ATOM 1297 C CA . THR A 1 170 ? 43.547 -15.608 34.101 1.00 26.61 170 THR A CA 1
ATOM 1298 C C . THR A 1 170 ? 42.246 -15.486 33.286 1.00 26.61 170 THR A C 1
ATOM 1300 O O . THR A 1 170 ? 41.456 -16.411 33.181 1.00 26.61 170 THR A O 1
ATOM 1303 N N . VAL A 1 171 ? 42.036 -14.278 32.754 1.00 27.50 171 VAL A N 1
ATOM 1304 C CA . VAL A 1 171 ? 41.627 -13.904 31.382 1.00 27.50 171 VAL A CA 1
ATOM 1305 C C . VAL A 1 171 ? 40.626 -14.782 30.586 1.00 27.50 171 VAL A C 1
ATOM 1307 O O . VAL A 1 171 ? 40.933 -15.904 30.208 1.00 27.50 171 VAL A O 1
ATOM 1310 N N . ALA A 1 172 ? 39.553 -14.095 30.151 1.00 27.78 172 ALA A N 1
ATOM 1311 C CA . ALA A 1 172 ? 38.806 -14.186 28.877 1.00 27.78 172 ALA A CA 1
ATOM 1312 C C . ALA A 1 172 ? 37.359 -14.734 28.869 1.00 27.78 172 ALA A C 1
ATOM 1314 O O . ALA A 1 172 ? 37.063 -15.843 29.289 1.00 27.78 172 ALA A O 1
ATOM 1315 N N . GLU A 1 173 ? 36.511 -13.897 28.250 1.00 34.41 173 GLU A N 1
ATOM 1316 C CA . GLU A 1 173 ? 35.226 -14.173 27.587 1.00 34.41 173 GLU A CA 1
ATOM 1317 C C . GLU A 1 173 ? 33.983 -14.424 28.457 1.00 34.41 173 GLU A C 1
ATOM 1319 O O . GLU A 1 173 ? 33.434 -15.518 28.541 1.00 34.41 173 GLU A O 1
ATOM 1324 N N . ALA A 1 174 ? 33.432 -13.330 28.997 1.00 28.75 174 ALA A N 1
ATOM 1325 C CA . ALA A 1 174 ? 32.040 -13.282 29.432 1.00 28.75 174 ALA A CA 1
ATOM 1326 C C . ALA A 1 174 ? 31.139 -12.740 28.308 1.00 28.75 174 ALA A C 1
ATOM 1328 O O . ALA A 1 174 ? 31.168 -11.559 27.956 1.00 28.75 174 ALA A O 1
ATOM 1329 N N . HIS A 1 175 ? 30.328 -13.649 27.769 1.00 41.25 175 HIS A N 1
ATOM 1330 C CA . HIS A 1 175 ? 29.100 -13.413 27.020 1.00 41.25 175 HIS A CA 1
ATOM 1331 C C . HIS A 1 175 ? 28.364 -12.133 27.448 1.00 41.25 175 HIS A C 1
ATOM 1333 O O . HIS A 1 175 ? 27.845 -12.052 28.561 1.00 41.25 175 HIS A O 1
ATOM 1339 N N . SER A 1 176 ? 28.230 -11.166 26.537 1.00 37.22 176 SER A N 1
ATOM 1340 C CA . SER A 1 176 ? 27.300 -10.053 26.732 1.00 37.22 176 SER A CA 1
ATOM 1341 C C . SER A 1 176 ? 25.978 -10.367 26.036 1.00 37.22 176 SER A C 1
ATOM 1343 O O . SER A 1 176 ? 25.897 -10.505 24.813 1.00 37.22 176 SER A O 1
ATOM 1345 N N . GLN A 1 177 ? 24.953 -10.556 26.862 1.00 39.03 177 GLN A N 1
ATOM 1346 C CA . GLN A 1 177 ? 23.577 -10.823 26.478 1.00 39.03 177 GLN A CA 1
ATOM 1347 C C . GLN A 1 177 ? 23.031 -9.710 25.573 1.00 39.03 177 GLN A C 1
ATOM 1349 O O . GLN A 1 177 ? 23.124 -8.519 25.862 1.00 39.03 177 GLN A O 1
ATOM 1354 N N . LYS A 1 178 ? 22.420 -10.137 24.468 1.00 43.19 178 LYS A N 1
ATOM 1355 C CA . LYS A 1 178 ? 21.701 -9.316 23.493 1.00 43.19 178 LYS A CA 1
ATOM 1356 C C . LYS A 1 178 ? 20.478 -8.669 24.153 1.00 43.19 178 LYS A C 1
ATOM 1358 O O . LYS A 1 178 ? 19.414 -9.277 24.220 1.00 43.19 178 LYS A O 1
ATOM 1363 N N . VAL A 1 179 ? 20.630 -7.435 24.624 1.00 49.69 179 VAL A N 1
ATOM 1364 C CA . VAL A 1 179 ? 19.512 -6.593 25.069 1.00 49.69 179 VAL A CA 1
ATOM 1365 C C . VAL A 1 179 ? 18.785 -6.065 23.830 1.00 49.69 179 VAL A C 1
ATOM 1367 O O . VAL A 1 179 ? 19.382 -5.430 22.960 1.00 49.69 179 VAL A O 1
ATOM 1370 N N . LEU A 1 180 ? 17.496 -6.384 23.714 1.00 50.94 180 LEU A N 1
ATOM 1371 C CA . LEU A 1 180 ? 16.629 -5.890 22.644 1.00 50.94 180 LEU A CA 1
ATOM 1372 C C . LEU A 1 180 ? 16.400 -4.377 22.822 1.00 50.94 180 LEU A C 1
ATOM 1374 O O . LEU A 1 180 ? 16.203 -3.932 23.954 1.00 50.94 180 LEU A O 1
ATOM 1378 N N . PRO A 1 181 ? 16.395 -3.570 21.745 1.00 45.50 181 PRO A N 1
ATOM 1379 C CA . PRO A 1 181 ? 16.121 -2.145 21.869 1.00 45.50 181 PRO A CA 1
ATOM 1380 C C . PRO A 1 181 ? 14.668 -1.918 22.311 1.00 45.50 181 PRO A C 1
ATOM 1382 O O . PRO A 1 181 ? 13.727 -2.377 21.666 1.00 45.50 181 PRO A O 1
ATOM 1385 N N . ASN A 1 182 ? 14.498 -1.196 23.418 1.00 53.22 182 ASN A N 1
ATOM 1386 C CA . ASN A 1 182 ? 13.205 -0.799 23.964 1.00 53.22 182 ASN A CA 1
ATOM 1387 C C . ASN A 1 182 ? 12.600 0.322 23.094 1.00 53.22 182 ASN A C 1
ATOM 1389 O O . ASN A 1 182 ? 13.153 1.418 23.024 1.00 53.22 182 ASN A O 1
ATOM 1393 N N . THR A 1 183 ? 11.489 0.057 22.399 1.00 57.78 183 THR A N 1
ATOM 1394 C CA . THR A 1 183 ? 10.759 1.054 21.584 1.00 57.78 183 THR A CA 1
ATOM 1395 C C . THR A 1 183 ? 9.596 1.712 22.338 1.00 57.78 183 THR A C 1
ATOM 1397 O O . THR A 1 183 ? 8.704 2.285 21.713 1.00 57.78 183 THR A O 1
ATOM 1400 N N . GLY A 1 184 ? 9.573 1.619 23.669 1.00 45.12 184 GLY A N 1
ATOM 1401 C CA . GLY A 1 184 ? 8.675 2.389 24.529 1.00 45.12 184 GLY A CA 1
ATOM 1402 C C . GLY A 1 184 ? 9.276 3.751 24.888 1.00 45.12 184 GLY A C 1
ATOM 1403 O O . GLY A 1 184 ? 10.469 3.865 25.152 1.00 45.12 184 GLY A O 1
ATOM 1404 N N . THR A 1 185 ? 8.464 4.806 24.889 1.00 48.59 185 THR A N 1
ATOM 1405 C CA . THR A 1 185 ? 8.859 6.137 25.371 1.00 48.59 185 THR A CA 1
ATOM 1406 C C . THR A 1 185 ? 9.052 6.127 26.887 1.00 48.59 185 THR A C 1
ATOM 1408 O O . THR A 1 185 ? 8.080 5.955 27.619 1.00 48.59 185 THR A O 1
ATOM 1411 N N . GLU A 1 186 ? 10.276 6.368 27.363 1.00 44.81 186 GLU A N 1
ATOM 1412 C CA . GLU A 1 186 ? 10.531 6.678 28.774 1.00 44.81 186 GLU A CA 1
ATOM 1413 C C . GLU A 1 186 ? 10.310 8.172 29.046 1.00 44.81 186 GLU A C 1
ATOM 1415 O O . GLU A 1 186 ? 10.946 9.041 28.443 1.00 44.81 186 GLU A O 1
ATOM 1420 N N . SER A 1 187 ? 9.399 8.483 29.967 1.00 41.44 187 SER A N 1
ATOM 1421 C CA . SER A 1 187 ? 9.206 9.831 30.497 1.00 41.44 187 SER A CA 1
ATOM 1422 C C . SER A 1 187 ? 10.338 10.165 31.470 1.00 41.44 187 SER A C 1
ATOM 1424 O O . SER A 1 187 ? 10.393 9.624 32.575 1.00 41.44 187 SER A O 1
ATOM 1426 N N . LYS A 1 188 ? 11.242 11.071 31.087 1.00 39.47 188 LYS A N 1
ATOM 1427 C CA . LYS A 1 188 ? 12.257 11.612 32.000 1.00 39.47 188 LYS A CA 1
ATOM 1428 C C . LYS A 1 188 ? 11.599 12.610 32.954 1.00 39.47 188 LYS A C 1
ATOM 1430 O O . LYS A 1 188 ? 11.341 13.746 32.566 1.00 39.47 188 LYS A O 1
ATOM 1435 N N . SER A 1 189 ? 11.334 12.189 34.189 1.00 39.41 189 SER A N 1
ATOM 1436 C CA . SER A 1 189 ? 11.007 13.117 35.275 1.00 39.41 189 SER A CA 1
ATOM 1437 C C . SER A 1 189 ? 12.289 13.805 35.751 1.00 39.41 189 SER A C 1
ATOM 1439 O O . SER A 1 189 ? 13.232 13.154 36.199 1.00 39.41 189 SER A O 1
ATOM 1441 N N . LEU A 1 190 ? 12.339 15.127 35.593 1.00 46.72 190 LEU A N 1
ATOM 1442 C CA . LEU A 1 190 ? 13.348 16.017 36.164 1.00 46.72 190 LEU A CA 1
ATOM 1443 C C . LEU A 1 190 ? 12.947 16.344 37.608 1.00 46.72 190 LEU A C 1
ATOM 1445 O O . LEU A 1 190 ? 12.182 17.276 37.815 1.00 46.72 190 LEU A O 1
ATOM 1449 N N . LEU A 1 191 ? 13.452 15.599 38.589 1.00 38.62 191 LEU A N 1
ATOM 1450 C CA . LEU A 1 191 ? 13.419 15.941 40.023 1.00 38.62 191 LEU A CA 1
ATOM 1451 C C . LEU A 1 191 ? 14.592 15.187 40.675 1.00 38.62 191 LEU A C 1
ATOM 1453 O O . LEU A 1 191 ? 14.575 13.968 40.772 1.00 38.62 191 LEU A O 1
ATOM 1457 N N . ALA A 1 192 ? 15.744 15.835 40.843 1.00 38.62 192 ALA A N 1
ATOM 1458 C CA . ALA A 1 192 ? 16.176 16.539 42.058 1.00 38.62 192 ALA A CA 1
ATOM 1459 C C . ALA A 1 192 ? 17.393 15.813 42.668 1.00 38.62 192 ALA A C 1
ATOM 1461 O O . ALA A 1 192 ? 17.262 14.805 43.353 1.00 38.62 192 ALA A O 1
ATOM 1462 N N . LEU A 1 193 ? 18.591 16.346 42.406 1.00 36.69 193 LEU A N 1
ATOM 1463 C CA . LEU A 1 193 ? 19.814 16.011 43.133 1.00 36.69 193 LEU A CA 1
ATOM 1464 C C . LEU A 1 193 ? 20.278 17.266 43.880 1.00 36.69 193 LEU A C 1
ATOM 1466 O O . LEU A 1 193 ? 20.843 18.171 43.274 1.00 36.69 193 LEU A O 1
ATOM 1470 N N . ALA A 1 194 ? 20.004 17.314 45.180 1.00 39.78 194 ALA A N 1
ATOM 1471 C CA . ALA A 1 194 ? 20.651 18.154 46.191 1.00 39.78 194 ALA A CA 1
ATOM 1472 C C . ALA A 1 194 ? 20.068 17.721 47.546 1.00 39.78 194 ALA A C 1
ATOM 1474 O O . ALA A 1 194 ? 18.855 17.654 47.681 1.00 39.78 194 ALA A O 1
ATOM 1475 N N . GLY A 1 195 ? 20.799 17.384 48.596 1.00 39.38 195 GLY A N 1
ATOM 1476 C CA . GLY A 1 195 ? 22.222 17.241 48.844 1.00 39.38 195 GLY A CA 1
ATOM 1477 C C . GLY A 1 195 ? 22.327 16.668 50.262 1.00 39.38 195 GLY A C 1
ATOM 1478 O O . GLY A 1 195 ? 21.502 16.975 51.122 1.00 39.38 195 GLY A O 1
ATOM 1479 N N . PHE A 1 196 ? 23.298 15.793 50.499 1.00 41.84 196 PHE A N 1
ATOM 1480 C CA . PHE A 1 196 ? 23.580 15.268 51.829 1.00 41.84 196 PHE A CA 1
ATOM 1481 C C . PHE A 1 196 ? 24.129 16.385 52.727 1.00 41.84 196 PHE A C 1
ATOM 1483 O O . PHE A 1 196 ? 25.073 17.083 52.363 1.00 41.84 196 PHE A O 1
ATOM 1490 N N . SER A 1 197 ? 23.577 16.531 53.927 1.00 41.00 197 SER A N 1
ATOM 1491 C CA . SER A 1 197 ? 24.274 17.157 55.051 1.00 41.00 197 SER A CA 1
ATOM 1492 C C . SER A 1 197 ? 23.947 16.376 56.309 1.00 41.00 197 SER A C 1
ATOM 1494 O O . SER A 1 197 ? 22.870 16.473 56.888 1.00 41.00 197 SER A O 1
ATOM 1496 N N . ILE A 1 198 ? 24.908 15.531 56.661 1.00 46.00 198 ILE A N 1
ATOM 1497 C CA . ILE A 1 198 ? 24.990 14.807 57.917 1.00 46.00 198 ILE A CA 1
ATOM 1498 C C . ILE A 1 198 ? 25.270 15.853 58.999 1.00 46.00 198 ILE A C 1
ATOM 1500 O O . ILE A 1 198 ? 26.324 16.485 58.974 1.00 46.00 198 ILE A O 1
ATOM 1504 N N . LEU A 1 199 ? 24.353 16.023 59.950 1.00 37.75 199 LEU A N 1
ATOM 1505 C CA . LEU A 1 199 ? 24.660 16.662 61.226 1.00 37.75 199 LEU A CA 1
ATOM 1506 C C . LEU A 1 199 ? 24.547 15.597 62.318 1.00 37.75 199 LEU A C 1
ATOM 1508 O O . LEU A 1 199 ? 23.475 15.330 62.852 1.00 37.75 199 LEU A O 1
ATOM 1512 N N . ALA A 1 200 ? 25.671 14.941 62.592 1.00 46.72 200 ALA A N 1
ATOM 1513 C CA . ALA A 1 200 ? 25.853 14.145 63.792 1.00 46.72 200 ALA A CA 1
ATOM 1514 C C . ALA A 1 200 ? 26.334 15.072 64.911 1.00 46.72 200 ALA A C 1
ATOM 1516 O O . ALA A 1 200 ? 27.300 15.800 64.702 1.00 46.72 200 ALA A O 1
ATOM 1517 N N . LEU A 1 201 ? 25.671 15.027 66.068 1.00 39.09 201 LEU A N 1
ATOM 1518 C CA . LEU A 1 201 ? 26.268 15.065 67.410 1.00 39.09 201 LEU A CA 1
ATOM 1519 C C . LEU A 1 201 ? 25.144 15.179 68.439 1.00 39.09 201 LEU A C 1
ATOM 1521 O O . LEU A 1 201 ? 24.509 16.220 68.540 1.00 39.09 201 LEU A O 1
ATOM 1525 N N . LEU A 1 202 ? 24.929 14.101 69.192 1.00 39.91 202 LEU A N 1
ATOM 1526 C CA . LEU A 1 202 ? 24.618 14.115 70.624 1.00 39.91 202 LEU A CA 1
ATOM 1527 C C . LEU A 1 202 ? 24.672 12.664 71.115 1.00 39.91 202 LEU A C 1
ATOM 1529 O O . LEU A 1 202 ? 23.713 11.904 71.012 1.00 39.91 202 LEU A O 1
ATOM 1533 N N . GLY A 1 203 ? 25.853 12.282 71.599 1.00 36.47 203 GLY A N 1
ATOM 1534 C CA . GLY A 1 203 ? 25.985 11.198 72.562 1.00 36.47 203 GLY A CA 1
ATOM 1535 C C . GLY A 1 203 ? 25.622 11.719 73.954 1.00 36.47 203 GLY A C 1
ATOM 1536 O O . GLY A 1 203 ? 25.948 12.856 74.294 1.00 36.47 203 GLY A O 1
ATOM 1537 N N . LEU A 1 204 ? 24.927 10.885 74.729 1.00 39.09 204 LEU A N 1
ATOM 1538 C CA . LEU A 1 204 ? 24.832 10.984 76.185 1.00 39.09 204 LEU A CA 1
ATOM 1539 C C . LEU A 1 204 ? 26.106 10.382 76.802 1.00 39.09 204 LEU A C 1
ATOM 1541 O O . LEU A 1 204 ? 26.517 9.305 76.366 1.00 39.09 204 LEU A O 1
ATOM 1545 N N . GLY A 1 205 ? 26.657 11.014 77.844 1.00 35.81 205 GLY A N 1
ATOM 1546 C CA . GLY A 1 205 ? 27.724 10.448 78.683 1.00 35.81 205 GLY A CA 1
ATOM 1547 C C . GLY A 1 205 ? 28.787 11.451 79.081 1.00 35.81 205 GLY A C 1
ATOM 1548 O O . GLY A 1 205 ? 29.585 11.814 78.193 1.00 35.81 205 GLY A O 1
#

Foldseek 3Di:
DVQVVQQVVQVVQVCVQACQNPDPDPVLCVVFKAWQQDDPPDPHHPDFQWTKIWGQGPLRKIKIKIWAQAQAKDDRFCPPVNPLQVVWFWQDKQGHHHDDGDPDHPQWDADPRGIIGGHGMMIMTIDDPPRDPPPPPPPPDPPPPPVPPDDDDDDDDDDDDDDDDDDDDDDDDDDDDDDDDDPDDDDDDDDDDDDDDDDDDDDDD

InterPro domains:
  IPR013780 Glycosyl hydrolase, all-beta [G3DSA:2.60.40.1180] (34-134)
  IPR019931 LPXTG cell wall anchor motif [PF00746] (173-204)
  IPR019931 LPXTG cell wall anchor motif [PS50847] (180-205)
  IPR040806 SpuA, C-terminal [PF18033] (32-127)

pLDDT: mean 75.9, std 28.41, range [25.64, 98.88]

Secondary structure (DSSP, 8-state):
-HHHHHHHHHHHHHHHH-SGGG--SHHHHHHHEEESS-TTSTT--SS-SEEEEEEE-TTS-EEEEEEE-SSS-EEEE-TTTTGGGGGPEEEE-SS-B-SS--SS--SEEE-SSEEEE-TTEEEEEEE------------------GGG------------------------------PPP--S---------------------

Radius of gyration: 29.05 Å; chains: 1; bounding 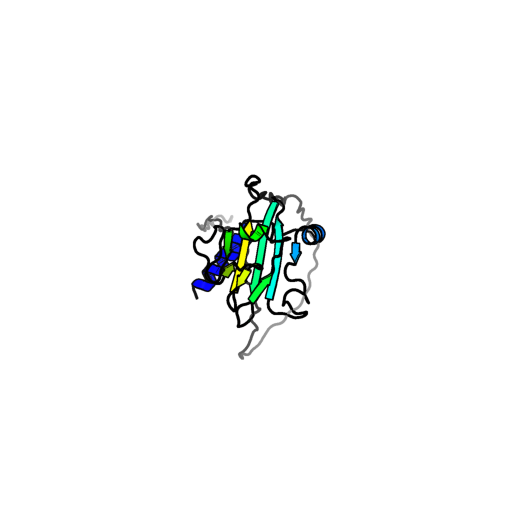box: 61×40×96 Å